Protein AF-A0A2E0VZ56-F1 (afdb_monomer_lite)

Structure (mmCIF, N/CA/C/O backbone):
data_AF-A0A2E0VZ56-F1
#
_entry.id   AF-A0A2E0VZ56-F1
#
loop_
_atom_site.group_PDB
_atom_site.id
_atom_site.type_symbol
_atom_site.label_atom_id
_atom_site.label_alt_id
_atom_site.label_comp_id
_atom_site.label_asym_id
_atom_site.label_entity_id
_atom_site.label_seq_id
_atom_site.pdbx_PDB_ins_code
_atom_site.Cartn_x
_atom_site.Cartn_y
_atom_site.Cartn_z
_atom_site.occupancy
_atom_site.B_iso_or_equiv
_atom_site.auth_seq_id
_atom_site.auth_comp_id
_atom_site.auth_asym_id
_atom_site.auth_atom_id
_atom_site.pdbx_PDB_model_num
ATOM 1 N N . MET A 1 1 ? 1.949 -13.085 37.405 1.00 37.97 1 MET A N 1
ATOM 2 C CA . MET A 1 1 ? 1.137 -12.560 36.280 1.00 37.97 1 MET A CA 1
ATOM 3 C C . MET A 1 1 ? 1.880 -12.817 34.975 1.00 37.97 1 MET A C 1
ATOM 5 O O . MET A 1 1 ? 2.959 -12.271 34.798 1.00 37.97 1 MET A O 1
ATOM 9 N N . LYS A 1 2 ? 1.340 -13.682 34.106 1.00 39.38 2 LYS A N 1
ATOM 10 C CA . LYS A 1 2 ? 1.884 -13.996 32.775 1.00 39.38 2 LYS A CA 1
ATOM 11 C C . LYS A 1 2 ? 1.627 -12.800 31.846 1.00 39.38 2 LYS A C 1
ATOM 13 O O . LYS A 1 2 ? 0.487 -12.577 31.458 1.00 39.38 2 LYS A O 1
ATOM 18 N N . LYS A 1 3 ? 2.654 -12.000 31.555 1.00 45.38 3 LYS A N 1
ATOM 19 C CA . LYS A 1 3 ? 2.606 -10.907 30.571 1.00 45.38 3 LYS A CA 1
ATOM 20 C C . LYS A 1 3 ? 3.360 -11.340 29.309 1.00 45.38 3 LYS A C 1
ATOM 22 O O . LYS A 1 3 ? 4.361 -12.035 29.418 1.00 45.38 3 LYS A O 1
ATOM 27 N N . SER A 1 4 ? 2.898 -10.855 28.154 1.00 47.69 4 SER A N 1
ATOM 28 C CA . SER A 1 4 ? 3.617 -10.833 26.868 1.00 47.69 4 SER A CA 1
ATOM 29 C C . SER A 1 4 ? 3.575 -12.089 25.975 1.00 47.69 4 SER A C 1
ATOM 31 O O . SER A 1 4 ? 4.611 -12.550 25.510 1.00 47.69 4 SER A O 1
ATOM 33 N N . PHE A 1 5 ? 2.383 -12.596 25.635 1.00 46.09 5 PHE A N 1
ATOM 34 C CA . PHE A 1 5 ? 2.233 -13.487 24.462 1.00 46.09 5 PHE A CA 1
ATOM 35 C C . PHE A 1 5 ? 1.880 -12.726 23.168 1.00 46.09 5 PHE A C 1
ATOM 37 O O . PHE A 1 5 ? 2.145 -13.194 22.067 1.00 46.09 5 PHE A O 1
ATOM 44 N N . PHE A 1 6 ? 1.322 -11.519 23.292 1.00 46.56 6 PHE A N 1
ATOM 45 C CA . PHE A 1 6 ? 0.802 -10.746 22.163 1.00 46.56 6 PHE A CA 1
ATOM 46 C C . PHE A 1 6 ? 1.870 -10.169 21.206 1.00 46.56 6 PHE A C 1
ATOM 48 O O . PHE A 1 6 ? 1.703 -10.327 19.999 1.00 46.56 6 PHE A O 1
ATOM 55 N N . PRO A 1 7 ? 2.994 -9.574 21.669 1.00 52.34 7 PRO A N 1
ATOM 56 C CA . PRO A 1 7 ? 4.024 -9.097 20.739 1.00 52.34 7 PRO A CA 1
ATOM 57 C C . PRO A 1 7 ? 4.736 -10.251 20.020 1.00 52.34 7 PRO A C 1
ATOM 59 O O . PRO A 1 7 ? 5.180 -10.079 18.890 1.00 52.34 7 PRO A O 1
ATOM 62 N N . LEU A 1 8 ? 4.776 -11.445 20.626 1.00 53.16 8 LEU A N 1
ATOM 63 C CA . LEU A 1 8 ? 5.342 -12.641 20.001 1.00 53.16 8 LEU A CA 1
ATOM 64 C C . LEU A 1 8 ? 4.478 -13.132 18.830 1.00 53.16 8 LEU A C 1
ATOM 66 O O . LEU A 1 8 ? 5.022 -13.584 17.833 1.00 53.16 8 LEU A O 1
ATOM 70 N N . LEU A 1 9 ? 3.149 -12.999 18.927 1.00 52.38 9 LEU A N 1
ATOM 71 C CA . LEU A 1 9 ? 2.211 -13.360 17.859 1.00 52.38 9 LEU A CA 1
ATOM 72 C C . LEU A 1 9 ? 2.321 -12.408 16.658 1.00 52.38 9 LEU A C 1
ATOM 74 O O . LEU A 1 9 ? 2.326 -12.866 15.520 1.00 52.38 9 LEU A O 1
ATOM 78 N N . ILE A 1 10 ? 2.464 -11.101 16.908 1.00 57.16 10 ILE A N 1
ATOM 79 C CA . ILE A 1 10 ? 2.692 -10.100 15.852 1.00 57.16 10 ILE A CA 1
ATOM 80 C C . ILE A 1 10 ? 4.050 -10.342 15.182 1.00 57.16 10 ILE A C 1
ATOM 82 O O . ILE A 1 10 ? 4.136 -10.324 13.958 1.00 57.16 10 ILE A O 1
ATOM 86 N N . LEU A 1 11 ? 5.092 -10.649 15.962 1.00 49.16 11 LEU A N 1
ATOM 87 C CA . LEU A 1 11 ? 6.407 -11.003 15.427 1.00 49.16 11 LEU A CA 1
ATOM 88 C C . LEU A 1 11 ? 6.360 -12.305 14.608 1.00 49.16 11 LEU A C 1
ATOM 90 O O . LEU A 1 11 ? 6.955 -12.363 13.542 1.00 49.16 11 LEU A O 1
ATOM 94 N N . LEU A 1 12 ? 5.618 -13.327 15.051 1.00 52.66 12 LEU A N 1
ATOM 95 C CA . LEU A 1 12 ? 5.426 -14.579 14.304 1.00 52.66 12 LEU A CA 1
ATOM 96 C C . LEU A 1 12 ? 4.643 -14.379 13.000 1.00 52.66 12 LEU A C 1
ATOM 98 O O . LEU A 1 12 ? 4.973 -15.001 11.994 1.00 52.66 12 LEU A O 1
ATOM 102 N N . LEU A 1 13 ? 3.634 -13.502 12.997 1.00 51.59 13 LEU A N 1
ATOM 103 C CA . LEU A 1 13 ? 2.888 -13.133 11.790 1.00 51.59 13 LEU A CA 1
ATOM 104 C C . LEU A 1 13 ? 3.763 -12.352 10.799 1.00 51.59 13 LEU A C 1
ATOM 106 O O . LEU A 1 13 ? 3.698 -12.610 9.600 1.00 51.59 13 LEU A O 1
ATOM 110 N N . LEU A 1 14 ? 4.625 -11.459 11.296 1.00 49.25 14 LEU A N 1
ATOM 111 C CA . LEU A 1 14 ? 5.607 -10.748 10.474 1.00 49.25 14 LEU A CA 1
ATOM 112 C C . LEU A 1 14 ? 6.691 -11.695 9.935 1.00 49.25 14 LEU A C 1
ATOM 114 O O . LEU A 1 14 ? 7.038 -11.608 8.762 1.00 49.25 14 LEU A O 1
ATOM 118 N N . LEU A 1 15 ? 7.176 -12.648 10.734 1.00 47.16 15 LEU A N 1
ATOM 119 C CA . LEU A 1 15 ? 8.197 -13.615 10.308 1.00 47.16 15 LEU A CA 1
ATOM 120 C C . LEU A 1 15 ? 7.667 -14.634 9.286 1.00 47.16 15 LEU A C 1
ATOM 122 O O . LEU A 1 15 ? 8.393 -14.990 8.362 1.00 47.16 15 LEU A O 1
ATOM 126 N N . ASN A 1 16 ? 6.397 -15.046 9.375 1.00 49.09 16 ASN A N 1
ATOM 127 C CA . ASN A 1 16 ? 5.771 -15.899 8.352 1.00 49.09 16 ASN A CA 1
ATOM 128 C C . ASN A 1 16 ? 5.540 -15.181 7.010 1.00 49.09 16 ASN A C 1
ATOM 130 O O . ASN A 1 16 ? 5.284 -15.838 6.002 1.00 49.09 16 ASN A O 1
ATOM 134 N N . SER A 1 17 ? 5.640 -13.848 6.965 1.00 49.94 17 SER A N 1
ATOM 135 C CA . SER A 1 17 ? 5.510 -13.095 5.712 1.00 49.94 17 SER A CA 1
ATOM 136 C C . SER A 1 17 ? 6.747 -13.182 4.802 1.00 49.94 17 SER A C 1
ATOM 138 O O . SER A 1 17 ? 6.633 -12.833 3.625 1.00 49.94 17 SER A O 1
ATOM 140 N N . CYS A 1 18 ? 7.866 -13.722 5.313 1.00 45.28 18 CYS A N 1
ATOM 141 C CA . CYS A 1 18 ? 9.115 -13.994 4.586 1.00 45.28 18 CYS A CA 1
ATOM 142 C C . CYS A 1 18 ? 9.152 -15.359 3.870 1.00 45.28 18 CYS A C 1
ATOM 144 O O . CYS A 1 18 ? 10.229 -15.821 3.508 1.00 45.28 18 CYS A O 1
ATOM 146 N N . ALA A 1 19 ? 8.017 -16.038 3.679 1.00 51.72 19 ALA A N 1
ATOM 147 C CA . ALA A 1 19 ? 7.989 -17.216 2.816 1.00 51.72 19 ALA A CA 1
ATOM 148 C C . ALA A 1 19 ? 8.362 -16.816 1.377 1.00 51.72 19 ALA A C 1
ATOM 150 O O . ALA A 1 19 ? 7.813 -15.838 0.864 1.00 51.72 19 ALA A O 1
ATOM 151 N N . ASP A 1 20 ? 9.272 -17.565 0.744 1.00 48.62 20 ASP A N 1
ATOM 152 C CA . ASP A 1 20 ? 9.701 -17.355 -0.643 1.00 48.62 20 ASP A CA 1
ATOM 153 C C . ASP A 1 20 ? 8.479 -17.250 -1.561 1.00 48.62 20 ASP A C 1
ATOM 155 O O . ASP A 1 20 ? 7.749 -18.221 -1.793 1.00 48.62 20 ASP A O 1
ATOM 159 N N . ARG A 1 21 ? 8.212 -16.037 -2.051 1.00 56.00 21 ARG A N 1
ATOM 160 C CA . ARG A 1 21 ? 7.110 -15.792 -2.978 1.00 56.00 21 ARG A CA 1
ATOM 161 C C . ARG A 1 21 ? 7.648 -15.924 -4.387 1.00 56.00 21 ARG A C 1
ATOM 163 O O . ARG A 1 21 ? 8.623 -15.277 -4.752 1.00 56.00 21 ARG A O 1
ATOM 170 N N . TYR A 1 22 ? 6.965 -16.732 -5.183 1.00 58.25 22 TYR A N 1
ATOM 171 C CA . TYR A 1 22 ? 7.182 -16.802 -6.619 1.00 58.25 22 TYR A CA 1
ATOM 172 C C . TYR A 1 22 ? 6.011 -16.120 -7.307 1.00 58.25 22 TYR A C 1
ATOM 174 O O . TYR A 1 22 ? 4.857 -16.483 -7.067 1.00 58.25 22 TYR A O 1
ATOM 182 N N . VAL A 1 23 ? 6.301 -15.152 -8.169 1.00 62.34 23 VAL A N 1
ATOM 183 C CA . VAL A 1 23 ? 5.304 -14.587 -9.080 1.00 62.34 23 VAL A CA 1
ATOM 184 C C . VAL A 1 23 ? 5.554 -15.181 -10.458 1.00 62.34 23 VAL A C 1
ATOM 186 O O . VAL A 1 23 ? 6.694 -15.375 -10.882 1.00 62.34 23 VAL A O 1
ATOM 189 N N . SER A 1 24 ? 4.470 -15.548 -11.139 1.00 67.12 24 SER A N 1
ATOM 190 C CA . SER A 1 24 ? 4.546 -15.969 -12.531 1.00 67.12 24 SER A CA 1
ATOM 191 C C . SER A 1 24 ? 4.569 -14.716 -13.395 1.00 67.12 24 SER A C 1
ATOM 193 O O . SER A 1 24 ? 3.556 -14.027 -13.513 1.00 67.12 24 SER A O 1
ATOM 195 N N . GLN A 1 25 ? 5.732 -14.403 -13.955 1.00 72.19 25 GLN A N 1
ATOM 196 C CA . GLN A 1 25 ? 5.901 -13.273 -14.856 1.00 72.19 25 GLN A CA 1
ATOM 197 C C . GLN A 1 25 ? 5.836 -13.772 -16.295 1.00 72.19 25 GLN A C 1
ATOM 199 O O . GLN A 1 25 ? 6.417 -14.800 -16.649 1.00 72.19 25 GLN A O 1
ATOM 204 N N . LYS A 1 26 ? 5.085 -13.048 -17.123 1.00 79.75 26 LYS A N 1
ATOM 205 C CA . LYS A 1 26 ? 5.023 -13.301 -18.556 1.00 79.75 26 LYS A CA 1
ATOM 206 C C . LYS A 1 26 ? 6.253 -12.672 -19.199 1.00 79.75 26 LYS A C 1
ATOM 208 O O . LYS A 1 26 ? 6.333 -11.451 -19.298 1.00 79.75 26 LYS A O 1
ATOM 213 N N . GLU A 1 27 ? 7.193 -13.497 -19.631 1.00 84.25 27 GLU A N 1
ATOM 214 C CA . GLU A 1 27 ? 8.365 -13.044 -20.370 1.00 84.25 27 GLU A CA 1
ATOM 215 C C . GLU A 1 27 ? 8.191 -13.345 -21.861 1.00 84.25 27 GLU A C 1
ATOM 217 O O . GLU A 1 27 ? 7.713 -14.414 -22.251 1.00 84.25 27 GLU A O 1
ATOM 222 N N . THR A 1 28 ? 8.589 -12.393 -22.706 1.00 86.44 28 THR A N 1
ATOM 223 C CA . THR A 1 28 ? 8.679 -12.612 -24.154 1.00 86.44 28 THR A CA 1
ATOM 224 C C . THR A 1 28 ? 10.121 -12.941 -24.504 1.00 86.44 28 THR A C 1
ATOM 226 O O . THR A 1 28 ? 11.035 -12.195 -24.156 1.00 86.44 28 THR A O 1
ATOM 229 N N . TYR A 1 29 ? 10.325 -14.052 -25.199 1.00 91.31 29 TYR A N 1
ATOM 230 C CA . TYR A 1 29 ? 11.608 -14.429 -25.779 1.00 91.31 29 TYR A CA 1
ATOM 231 C C . TYR A 1 29 ? 11.433 -14.684 -27.274 1.00 91.31 29 TYR A C 1
ATOM 233 O O . TYR A 1 29 ? 10.331 -14.933 -27.766 1.00 91.31 29 TYR A O 1
ATOM 241 N N . TYR A 1 30 ? 12.534 -14.628 -28.008 1.00 93.44 30 TYR A N 1
ATOM 242 C CA . TYR A 1 30 ? 12.553 -14.812 -29.451 1.00 93.44 30 TYR A CA 1
ATOM 243 C C . TYR A 1 30 ? 13.310 -16.086 -29.787 1.00 93.44 30 TYR A C 1
ATOM 245 O O . TYR A 1 30 ? 14.420 -16.297 -29.305 1.00 93.44 30 TYR A O 1
ATOM 253 N N . LEU A 1 31 ? 12.706 -16.946 -30.603 1.00 94.88 31 LEU A N 1
ATOM 254 C CA . LEU A 1 31 ? 13.369 -18.128 -31.143 1.00 94.88 31 LEU A CA 1
ATOM 255 C C . LEU A 1 31 ? 13.910 -17.840 -32.532 1.00 94.88 31 LEU A C 1
ATOM 257 O O . LEU A 1 31 ? 13.186 -17.311 -33.375 1.00 94.88 31 LEU A O 1
ATOM 261 N N . VAL A 1 32 ? 15.147 -18.255 -32.778 1.00 95.38 32 VAL A N 1
ATOM 262 C CA . VAL A 1 32 ? 15.759 -18.205 -34.107 1.00 95.38 32 VAL A CA 1
ATOM 263 C C . VAL A 1 32 ? 15.103 -19.233 -35.027 1.00 95.38 32 VAL A C 1
ATOM 265 O O . VAL A 1 32 ? 15.110 -20.428 -34.736 1.00 95.38 32 VAL A O 1
ATOM 268 N N . THR A 1 33 ? 14.548 -18.773 -36.147 1.00 95.44 33 THR A N 1
ATOM 269 C CA . THR A 1 33 ? 13.860 -19.616 -37.141 1.00 95.44 33 THR A CA 1
ATOM 270 C C . THR A 1 33 ? 14.649 -19.814 -38.429 1.00 95.44 33 THR A C 1
ATOM 272 O O . THR A 1 33 ? 14.370 -20.753 -39.171 1.00 95.44 33 THR A O 1
ATOM 275 N N . ALA A 1 34 ? 15.635 -18.958 -38.702 1.00 92.06 34 ALA A N 1
ATOM 276 C CA . ALA A 1 34 ? 16.498 -19.077 -39.871 1.00 92.06 34 ALA A CA 1
ATOM 277 C C . ALA A 1 34 ? 17.796 -19.821 -39.526 1.00 92.06 34 ALA A C 1
ATOM 279 O O . ALA A 1 34 ? 18.478 -19.476 -38.559 1.00 92.06 34 ALA A O 1
ATOM 280 N N . GLU A 1 35 ? 18.176 -20.800 -40.349 1.00 88.62 35 GLU A N 1
ATOM 281 C CA . GLU A 1 35 ? 19.488 -21.440 -40.238 1.00 88.62 35 GLU A CA 1
ATOM 282 C C . GLU A 1 35 ? 20.605 -20.412 -40.469 1.00 88.62 35 GLU A C 1
ATOM 284 O O . GLU A 1 35 ? 20.591 -19.666 -41.450 1.00 88.62 35 GLU A O 1
ATOM 289 N N . ASN A 1 36 ? 21.600 -20.394 -39.575 1.00 86.56 36 ASN A N 1
ATOM 290 C CA . ASN A 1 36 ? 22.750 -19.485 -39.622 1.00 86.56 36 ASN A CA 1
ATOM 291 C C . ASN A 1 36 ? 22.386 -17.989 -39.545 1.00 86.56 36 ASN A C 1
ATOM 293 O O . ASN A 1 36 ? 22.998 -17.160 -40.228 1.00 86.56 36 ASN A O 1
ATOM 297 N N . ALA A 1 37 ? 21.412 -17.619 -38.708 1.00 93.50 37 ALA A N 1
ATOM 298 C CA . ALA A 1 37 ? 21.126 -16.213 -38.443 1.00 93.50 37 ALA A CA 1
ATOM 299 C C . ALA A 1 37 ? 22.372 -15.504 -37.878 1.00 93.50 37 ALA A C 1
ATOM 301 O O . ALA A 1 37 ? 23.028 -15.987 -36.957 1.00 93.50 37 ALA A O 1
ATOM 302 N N . ASN A 1 38 ? 22.716 -14.348 -38.445 1.00 96.00 38 ASN A N 1
ATOM 303 C CA . ASN A 1 38 ? 23.872 -13.567 -38.010 1.00 96.00 38 ASN A CA 1
ATOM 304 C C . ASN A 1 38 ? 23.451 -12.514 -36.980 1.00 96.00 38 ASN A C 1
ATOM 306 O O . ASN A 1 38 ? 22.445 -11.824 -37.166 1.00 96.00 38 ASN A O 1
ATOM 310 N N . LEU A 1 39 ? 24.271 -12.362 -35.943 1.00 95.75 39 LEU A N 1
ATOM 311 C CA . LEU A 1 39 ? 24.237 -11.249 -35.005 1.00 95.75 39 LEU A CA 1
ATOM 312 C C . LEU A 1 39 ? 25.222 -10.181 -35.492 1.00 95.75 39 LEU A C 1
ATOM 314 O O . LEU A 1 39 ? 26.402 -10.471 -35.687 1.00 95.75 39 LEU A O 1
ATOM 318 N N . TYR A 1 40 ? 24.743 -8.966 -35.714 1.00 97.00 40 TYR A N 1
ATOM 319 C CA . TYR A 1 40 ? 25.500 -7.854 -36.282 1.00 97.00 40 TYR A CA 1
ATOM 320 C C . TYR A 1 40 ? 25.878 -6.832 -35.209 1.00 97.00 40 TYR A C 1
ATOM 322 O O . TYR A 1 40 ? 25.147 -6.635 -34.248 1.00 97.00 40 TYR A O 1
ATOM 330 N N . GLU A 1 41 ? 26.996 -6.134 -35.379 1.00 95.69 41 GLU A N 1
ATOM 331 C CA . GLU A 1 41 ? 27.444 -5.103 -34.426 1.00 95.69 41 GLU A CA 1
ATOM 332 C C . GLU A 1 41 ? 26.537 -3.855 -34.430 1.00 95.69 41 GLU A C 1
ATOM 334 O O . GLU A 1 41 ? 26.452 -3.127 -33.446 1.00 95.69 41 GLU A O 1
ATOM 339 N N . SER A 1 42 ? 25.807 -3.621 -35.524 1.00 95.94 42 SER A N 1
ATOM 340 C CA . SER A 1 42 ? 24.840 -2.526 -35.673 1.00 95.94 42 SER A CA 1
ATOM 341 C C . SER A 1 42 ? 23.635 -2.965 -36.512 1.00 95.94 42 SER A C 1
ATOM 343 O O . SER A 1 42 ? 23.662 -4.044 -37.106 1.00 95.94 42 SER A O 1
ATOM 345 N N . GLN A 1 43 ? 22.588 -2.133 -36.591 1.00 95.94 43 GLN A N 1
ATOM 346 C CA . GLN A 1 43 ? 21.333 -2.374 -37.330 1.00 95.94 43 GLN A CA 1
ATOM 347 C C . GLN A 1 43 ? 21.500 -2.394 -38.871 1.00 95.94 43 GLN A C 1
ATOM 349 O O . GLN A 1 43 ? 20.813 -1.702 -39.624 1.00 95.94 43 GLN A O 1
ATOM 354 N N . SER A 1 44 ? 22.459 -3.164 -39.383 1.00 95.69 44 SER A N 1
ATOM 355 C CA . SER A 1 44 ? 22.789 -3.254 -40.802 1.00 95.69 44 SER A CA 1
ATOM 356 C C . SER A 1 44 ? 23.406 -4.607 -41.132 1.00 95.69 44 SER A C 1
ATOM 358 O O . SER A 1 44 ? 24.368 -5.032 -40.503 1.00 95.69 44 SER A O 1
ATOM 360 N N . THR A 1 45 ? 22.937 -5.255 -42.203 1.00 93.19 45 THR A N 1
ATOM 361 C CA . THR A 1 45 ? 23.537 -6.514 -42.689 1.00 93.19 45 THR A CA 1
ATOM 362 C C . THR A 1 45 ? 24.919 -6.327 -43.312 1.00 93.19 45 THR A C 1
ATOM 364 O O . THR A 1 45 ? 25.597 -7.310 -43.597 1.00 93.19 45 THR A O 1
ATOM 367 N N . LYS A 1 46 ? 25.330 -5.073 -43.547 1.00 95.38 46 LYS A N 1
ATOM 368 C CA . LYS A 1 46 ? 26.691 -4.714 -43.970 1.00 95.38 46 LYS A CA 1
ATOM 369 C C . LYS A 1 46 ? 27.649 -4.558 -42.785 1.00 95.38 46 LYS A C 1
ATOM 371 O O . LYS A 1 46 ? 28.839 -4.355 -43.002 1.00 95.38 46 LYS A O 1
ATOM 376 N N . SER A 1 47 ? 27.128 -4.590 -41.559 1.00 95.69 47 SER A N 1
ATOM 377 C CA . SER A 1 47 ? 27.925 -4.504 -40.342 1.00 95.69 47 SER A CA 1
ATOM 378 C C . SER A 1 47 ? 28.708 -5.794 -40.101 1.00 95.69 47 SER A C 1
ATOM 380 O O . SER A 1 47 ? 28.425 -6.840 -40.695 1.00 95.69 47 SER A O 1
ATOM 382 N N . ARG A 1 48 ? 29.700 -5.723 -39.215 1.00 95.88 48 ARG A N 1
ATOM 383 C CA . ARG A 1 48 ? 30.486 -6.883 -38.808 1.00 95.88 48 ARG A CA 1
ATOM 384 C C . ARG A 1 48 ? 29.574 -7.908 -38.132 1.00 95.88 48 ARG A C 1
ATOM 386 O O . ARG A 1 48 ? 28.773 -7.564 -37.266 1.00 95.88 48 ARG A O 1
ATOM 393 N N . VAL A 1 49 ? 29.723 -9.175 -38.516 1.00 96.25 49 VAL A N 1
ATOM 394 C CA . VAL A 1 49 ? 29.065 -10.294 -37.832 1.00 96.25 49 VAL A CA 1
ATOM 395 C C . VAL A 1 49 ? 29.824 -10.579 -36.537 1.00 96.25 49 VAL A C 1
ATOM 397 O O . VAL A 1 49 ? 31.005 -10.925 -36.574 1.00 96.25 49 VAL A O 1
ATOM 400 N N . VAL A 1 50 ? 29.145 -10.404 -35.406 1.00 94.12 50 VAL A N 1
ATOM 401 C CA . VAL A 1 50 ? 29.652 -10.644 -34.048 1.00 94.12 50 VAL A CA 1
ATOM 402 C C . VAL A 1 50 ? 29.569 -12.128 -33.705 1.00 94.12 50 VAL A C 1
ATOM 404 O O . VAL A 1 50 ? 30.517 -12.698 -33.172 1.00 94.12 50 VAL A O 1
ATOM 407 N N . ALA A 1 51 ? 28.450 -12.767 -34.048 1.00 94.12 51 ALA A N 1
ATOM 408 C CA . ALA A 1 51 ? 28.208 -14.182 -33.793 1.00 94.12 51 ALA A CA 1
ATOM 409 C C . ALA A 1 51 ? 27.248 -14.776 -34.831 1.00 94.12 51 ALA A C 1
ATOM 411 O O . ALA A 1 51 ? 26.505 -14.056 -35.502 1.00 94.12 51 ALA A O 1
ATOM 412 N N . ARG A 1 52 ? 27.249 -16.105 -34.939 1.00 94.00 52 ARG A N 1
ATOM 413 C CA . ARG A 1 52 ? 26.200 -16.867 -35.624 1.00 94.00 52 ARG A CA 1
ATOM 414 C C . ARG A 1 52 ? 25.318 -17.529 -34.577 1.00 94.00 52 ARG A C 1
ATOM 416 O O . ARG A 1 52 ? 25.829 -17.992 -33.559 1.00 94.00 52 ARG A O 1
ATOM 423 N N . LEU A 1 53 ? 24.020 -17.519 -34.830 1.00 93.94 53 LEU A N 1
ATOM 424 C CA . LEU A 1 53 ? 22.997 -18.050 -33.945 1.00 93.94 53 LEU A CA 1
ATOM 425 C C . LEU A 1 53 ? 22.495 -19.388 -34.485 1.00 93.94 53 LEU A C 1
ATOM 427 O O . LEU A 1 53 ? 22.375 -19.574 -35.702 1.00 93.94 53 LEU A O 1
ATOM 431 N N . GLU A 1 54 ? 22.219 -20.310 -33.574 1.00 94.19 54 GLU A N 1
ATOM 432 C CA . GLU A 1 54 ? 21.733 -21.647 -33.904 1.00 94.19 54 GLU A CA 1
ATOM 433 C C . GLU A 1 54 ? 20.209 -21.662 -34.073 1.00 94.19 54 GLU A C 1
ATOM 435 O O . GLU A 1 54 ? 19.485 -20.832 -33.521 1.00 94.19 54 GLU A O 1
ATOM 440 N N . LEU A 1 55 ? 19.698 -22.623 -34.848 1.00 95.00 55 LEU A N 1
ATOM 441 C CA . LEU A 1 55 ? 18.257 -22.802 -35.014 1.00 95.00 55 LEU A CA 1
ATOM 442 C C . LEU A 1 55 ? 17.614 -23.145 -33.659 1.00 95.00 55 LEU A C 1
ATOM 444 O O . LEU A 1 55 ? 18.090 -24.028 -32.950 1.00 95.00 55 LEU A O 1
ATOM 448 N N . ASN A 1 56 ? 16.500 -22.489 -33.327 1.00 93.31 56 ASN A N 1
ATOM 449 C CA . ASN A 1 56 ? 15.810 -22.564 -32.033 1.00 93.31 56 ASN A CA 1
ATOM 450 C C . ASN A 1 56 ? 16.592 -22.011 -30.828 1.00 93.31 56 ASN A C 1
ATOM 452 O O . ASN A 1 56 ? 16.170 -22.229 -29.689 1.00 93.31 56 ASN A O 1
ATOM 456 N N . GLU A 1 57 ? 17.684 -21.271 -31.038 1.00 92.88 57 GLU A N 1
ATOM 457 C CA . GLU A 1 57 ? 18.333 -20.538 -29.950 1.00 92.88 57 GLU A CA 1
ATOM 458 C C . GLU A 1 57 ? 17.349 -19.511 -29.353 1.00 92.88 57 GLU A C 1
ATOM 460 O O . GLU A 1 57 ? 16.660 -18.793 -30.087 1.00 92.88 57 GLU A O 1
ATOM 465 N N . LYS A 1 58 ? 17.240 -19.481 -28.016 1.00 92.75 58 LYS A N 1
ATOM 466 C CA . LYS A 1 58 ? 16.388 -18.535 -27.278 1.00 92.75 58 LYS A CA 1
ATOM 467 C C . LYS A 1 58 ? 17.146 -17.229 -27.063 1.00 92.75 58 LYS A C 1
ATOM 469 O O . LYS A 1 58 ? 18.218 -17.235 -26.469 1.00 92.75 58 LYS A O 1
ATOM 474 N N . LEU A 1 59 ? 16.549 -16.117 -27.475 1.00 92.06 59 LEU A N 1
ATOM 475 C CA . LEU A 1 59 ? 17.097 -14.775 -27.312 1.00 92.06 59 LEU A CA 1
ATOM 476 C C . LEU A 1 59 ? 16.153 -13.907 -26.480 1.00 92.06 59 LEU A C 1
ATOM 478 O O . LEU A 1 59 ? 14.931 -13.967 -26.637 1.00 92.06 59 LEU A O 1
ATOM 482 N N . LYS A 1 60 ? 16.732 -13.055 -25.636 1.00 91.75 60 LYS A N 1
ATOM 483 C CA . LYS A 1 60 ? 16.047 -11.948 -24.960 1.00 91.75 60 LYS A CA 1
ATOM 484 C C . LYS A 1 60 ? 16.701 -10.639 -25.395 1.00 91.75 60 LYS A C 1
ATOM 486 O O . LYS A 1 60 ? 17.910 -10.603 -25.620 1.00 91.75 60 LYS A O 1
ATOM 491 N N . GLY A 1 61 ? 15.904 -9.588 -25.546 1.00 90.69 61 GLY A N 1
ATOM 492 C CA . GLY A 1 61 ? 16.402 -8.321 -26.060 1.00 90.69 61 GLY A CA 1
ATOM 493 C C . GLY A 1 61 ? 15.320 -7.271 -26.261 1.00 90.69 61 GLY A C 1
ATOM 494 O O . GLY A 1 61 ? 14.129 -7.550 -26.101 1.00 90.69 61 GLY A O 1
ATOM 495 N N . GLU A 1 62 ? 15.754 -6.077 -26.642 1.00 91.88 62 GLU A N 1
ATOM 496 C CA . GLU A 1 62 ? 14.888 -4.938 -26.943 1.00 91.88 62 GLU A CA 1
ATOM 497 C C . GLU A 1 62 ? 14.622 -4.858 -28.450 1.00 91.88 62 GLU A C 1
ATOM 499 O O . GLU A 1 62 ? 15.529 -5.049 -29.263 1.00 91.88 62 GLU A O 1
ATOM 504 N N . ILE A 1 63 ? 13.368 -4.616 -28.845 1.00 93.12 63 ILE A N 1
ATOM 505 C CA . ILE A 1 63 ? 13.026 -4.416 -30.258 1.00 93.12 63 ILE A CA 1
ATOM 506 C C . ILE A 1 63 ? 13.316 -2.966 -30.638 1.00 93.12 63 ILE A C 1
ATOM 508 O O . ILE A 1 63 ? 12.737 -2.039 -30.076 1.00 93.12 63 ILE A O 1
ATOM 512 N N . GLU A 1 64 ? 14.119 -2.789 -31.680 1.00 92.69 64 GLU A N 1
ATOM 513 C CA . GLU A 1 64 ? 14.413 -1.502 -32.295 1.00 92.69 64 GLU A CA 1
ATOM 514 C C . GLU A 1 64 ? 14.089 -1.560 -33.796 1.00 92.69 64 GLU A C 1
ATOM 516 O O . GLU A 1 64 ? 14.898 -1.960 -34.638 1.00 92.69 64 GLU A O 1
ATOM 521 N N . GLY A 1 65 ? 12.854 -1.185 -34.141 1.00 93.94 65 GLY A N 1
ATOM 522 C CA . GLY A 1 65 ? 12.348 -1.298 -35.510 1.00 93.94 65 GLY A CA 1
ATOM 523 C C . GLY A 1 65 ? 12.289 -2.759 -35.969 1.00 93.94 65 GLY A C 1
ATOM 524 O O . GLY A 1 65 ? 11.615 -3.576 -35.349 1.00 93.94 65 GLY A O 1
ATOM 525 N N . ASP A 1 66 ? 13.012 -3.088 -37.041 1.00 95.69 66 ASP A N 1
ATOM 526 C CA . ASP A 1 66 ? 13.069 -4.446 -37.613 1.00 95.69 66 ASP A CA 1
ATOM 527 C C . ASP A 1 66 ? 14.190 -5.319 -37.014 1.00 95.69 66 ASP A C 1
ATOM 529 O O . ASP A 1 66 ? 14.520 -6.390 -37.546 1.00 95.69 66 ASP A O 1
ATOM 533 N N . TRP A 1 67 ? 14.807 -4.863 -35.923 1.00 97.00 67 TRP A N 1
ATOM 534 C CA . TRP A 1 67 ? 15.933 -5.520 -35.270 1.00 97.00 67 TRP A CA 1
ATOM 535 C C . TRP A 1 67 ? 15.624 -5.824 -33.806 1.00 97.00 67 TRP A C 1
ATOM 537 O O . TRP A 1 67 ? 14.940 -5.062 -33.132 1.00 97.00 67 TRP A O 1
ATOM 547 N N . LEU A 1 68 ? 16.166 -6.933 -33.315 1.00 95.44 68 LEU A N 1
ATOM 548 C CA . LEU A 1 68 ? 16.252 -7.244 -31.895 1.00 95.44 68 LEU A CA 1
ATOM 549 C C . LEU A 1 68 ? 17.684 -6.972 -31.437 1.00 95.44 68 LEU A C 1
ATOM 551 O O . LEU A 1 68 ? 18.621 -7.578 -31.968 1.00 95.44 68 LEU A O 1
ATOM 555 N N . PHE A 1 69 ? 17.847 -6.088 -30.459 1.00 95.75 69 PHE A N 1
ATOM 556 C CA . PHE A 1 69 ? 19.104 -5.887 -29.757 1.00 95.75 69 PHE A CA 1
ATOM 557 C C . PHE A 1 69 ? 19.227 -6.905 -28.623 1.00 95.75 69 PHE A C 1
ATOM 559 O O . PHE A 1 69 ? 18.485 -6.862 -27.644 1.00 95.75 69 PHE A O 1
ATOM 566 N N . VAL A 1 70 ? 20.156 -7.843 -28.770 1.00 93.62 70 VAL A N 1
ATOM 567 C CA . VAL A 1 70 ? 20.477 -8.860 -27.768 1.00 93.62 70 VAL A CA 1
ATOM 568 C C . VAL A 1 70 ? 21.581 -8.307 -26.876 1.00 93.62 70 VAL A C 1
ATOM 570 O O . VAL A 1 70 ? 22.624 -7.885 -27.375 1.00 93.62 70 VAL A O 1
ATOM 573 N N . SER A 1 71 ? 21.352 -8.315 -25.565 1.00 86.38 71 SER A N 1
ATOM 574 C CA . SER A 1 71 ? 22.276 -7.791 -24.551 1.00 86.38 71 SER A CA 1
ATOM 575 C C . SER A 1 71 ? 22.619 -8.840 -23.490 1.00 86.38 71 SER A C 1
ATOM 577 O O . SER A 1 71 ? 22.739 -8.516 -22.308 1.00 86.38 71 SER A O 1
ATOM 579 N N . ASP A 1 72 ? 22.723 -10.109 -23.887 1.00 80.38 72 ASP A N 1
ATOM 580 C CA . ASP A 1 72 ? 23.163 -11.155 -22.968 1.00 80.38 72 ASP A CA 1
ATOM 581 C C . ASP A 1 72 ? 24.683 -11.053 -22.762 1.00 80.38 72 ASP A C 1
ATOM 583 O O . ASP A 1 72 ? 25.439 -10.729 -23.679 1.00 80.38 72 ASP A O 1
ATOM 587 N N . SER A 1 73 ? 25.132 -11.359 -21.549 1.00 65.56 73 SER A N 1
ATOM 588 C CA . SER A 1 73 ? 26.523 -11.331 -21.084 1.00 65.56 73 SER A CA 1
ATOM 589 C C . SER A 1 73 ? 27.531 -12.003 -22.030 1.00 65.56 73 SER A C 1
ATOM 591 O O . SER A 1 73 ? 28.697 -11.613 -22.061 1.00 65.56 73 SER A O 1
ATOM 593 N N . ALA A 1 74 ? 27.092 -12.986 -22.822 1.00 76.31 74 ALA A N 1
ATOM 594 C CA . ALA A 1 74 ? 27.928 -13.705 -23.780 1.00 76.31 74 ALA A CA 1
ATOM 595 C C . ALA A 1 74 ? 27.871 -13.161 -25.221 1.00 76.31 74 ALA A C 1
ATOM 597 O O . ALA A 1 74 ? 28.776 -13.441 -26.010 1.00 76.31 74 ALA A O 1
ATOM 598 N N . LYS A 1 75 ? 26.810 -12.437 -25.606 1.00 81.56 75 LYS A N 1
ATOM 599 C CA . LYS A 1 75 ? 26.553 -12.023 -26.995 1.00 81.56 75 LYS A CA 1
ATOM 600 C C . LYS A 1 75 ? 25.808 -10.687 -27.016 1.00 81.56 75 LYS A C 1
ATOM 602 O O . LYS A 1 75 ? 24.642 -10.623 -26.639 1.00 81.56 75 LYS A O 1
ATOM 607 N N . GLN A 1 76 ? 26.464 -9.649 -27.534 1.00 92.81 76 GLN A N 1
ATOM 608 C CA . GLN A 1 76 ? 25.862 -8.331 -27.724 1.00 92.81 76 GLN A CA 1
ATOM 609 C C . GLN A 1 76 ? 25.779 -7.980 -29.213 1.00 92.81 76 GLN A C 1
ATOM 611 O O . GLN A 1 76 ? 26.780 -8.065 -29.925 1.00 92.81 76 GLN A O 1
ATOM 616 N N . GLY A 1 77 ? 24.598 -7.589 -29.693 1.00 94.81 77 GLY A N 1
ATOM 617 C CA . GLY A 1 77 ? 24.421 -7.141 -31.075 1.00 94.81 77 GLY A CA 1
ATOM 618 C C . GLY A 1 77 ? 22.978 -7.193 -31.566 1.00 94.81 77 GLY A C 1
ATOM 619 O O . GLY A 1 77 ? 22.048 -7.410 -30.800 1.00 94.81 77 GLY A O 1
ATOM 620 N N . TYR A 1 78 ? 22.799 -7.007 -32.868 1.00 96.75 78 TYR A N 1
ATOM 621 C CA . TYR A 1 78 ? 21.509 -6.867 -33.531 1.00 96.75 78 TYR A CA 1
ATOM 622 C C . TYR A 1 78 ? 21.225 -8.056 -34.442 1.00 96.75 78 TYR A C 1
ATOM 624 O O . TYR A 1 78 ? 22.038 -8.412 -35.295 1.00 96.75 78 TYR A O 1
ATOM 632 N N . VAL A 1 79 ? 20.042 -8.647 -34.320 1.00 96.50 79 VAL A N 1
ATOM 633 C CA . VAL A 1 79 ? 19.547 -9.691 -35.229 1.00 96.50 79 VAL A CA 1
ATOM 634 C C . VAL A 1 79 ? 18.247 -9.227 -35.878 1.00 96.50 79 VAL A C 1
ATOM 636 O O . VAL A 1 79 ? 17.451 -8.524 -35.262 1.00 96.50 79 VAL A O 1
ATOM 639 N N . ARG A 1 80 ? 18.023 -9.576 -37.147 1.00 96.69 80 ARG A N 1
ATOM 640 C CA . ARG A 1 80 ? 16.788 -9.185 -37.840 1.00 96.69 80 ARG A CA 1
ATOM 641 C C . ARG A 1 80 ? 15.585 -9.948 -37.305 1.00 96.69 80 ARG A C 1
ATOM 643 O O . ARG A 1 80 ? 15.619 -11.175 -37.250 1.00 96.69 80 ARG A O 1
ATOM 650 N N . MET A 1 81 ? 14.489 -9.233 -37.071 1.00 95.25 81 MET A N 1
ATOM 651 C CA . MET A 1 81 ? 13.220 -9.802 -36.609 1.00 95.25 81 MET A CA 1
ATOM 652 C C . MET A 1 81 ? 12.625 -10.833 -37.577 1.00 95.25 81 MET A C 1
ATOM 654 O O . MET A 1 81 ? 11.993 -11.782 -37.132 1.00 95.25 81 MET A O 1
ATOM 658 N N . ILE A 1 82 ? 12.882 -10.721 -38.888 1.00 95.50 82 ILE A N 1
ATOM 659 C CA . ILE A 1 82 ? 12.431 -11.714 -39.888 1.00 95.50 82 ILE A CA 1
ATOM 660 C C . ILE A 1 82 ? 13.012 -13.120 -39.657 1.00 95.50 82 ILE A C 1
ATOM 662 O O . ILE A 1 82 ? 12.431 -14.107 -40.097 1.00 95.50 82 ILE A O 1
ATOM 666 N N . ASN A 1 83 ? 14.145 -13.214 -38.955 1.00 95.69 83 ASN A N 1
ATOM 667 C CA . ASN A 1 83 ? 14.793 -14.482 -38.618 1.00 95.69 83 ASN A CA 1
ATOM 668 C C . ASN A 1 83 ? 14.334 -15.029 -37.259 1.00 95.69 83 ASN A C 1
ATOM 670 O O . ASN A 1 83 ? 14.935 -15.982 -36.758 1.00 95.69 83 ASN A O 1
ATOM 674 N N . LEU A 1 84 ? 13.337 -14.394 -36.639 1.00 95.38 84 LEU A N 1
ATOM 675 C CA . LEU A 1 84 ? 12.891 -14.674 -35.285 1.00 95.38 84 LEU A CA 1
ATOM 676 C C . LEU A 1 84 ? 11.387 -14.954 -35.236 1.00 95.38 84 LEU A C 1
ATOM 678 O O . LEU A 1 84 ? 10.606 -14.531 -36.085 1.00 95.38 84 LEU A O 1
ATOM 682 N N . THR A 1 85 ? 10.955 -15.653 -34.194 1.00 95.50 85 THR A N 1
ATOM 683 C CA . THR A 1 85 ? 9.541 -15.775 -33.825 1.00 95.50 85 THR A CA 1
ATOM 684 C C . THR A 1 85 ? 9.388 -15.526 -32.336 1.00 95.50 85 THR A C 1
ATOM 686 O O . THR A 1 85 ? 10.067 -16.159 -31.526 1.00 95.50 85 THR A O 1
ATOM 689 N N . ALA A 1 86 ? 8.498 -14.601 -31.979 1.00 92.50 86 ALA A N 1
ATOM 690 C CA . ALA A 1 86 ? 8.186 -14.296 -30.591 1.00 92.50 86 ALA A CA 1
ATOM 691 C C . ALA A 1 86 ? 7.432 -15.465 -29.946 1.00 92.50 86 ALA A C 1
ATOM 693 O O . ALA A 1 86 ? 6.483 -16.005 -30.521 1.00 92.50 86 ALA A O 1
ATOM 694 N N . LYS A 1 87 ? 7.845 -15.838 -28.739 1.00 91.19 87 LYS A N 1
ATOM 695 C CA . LYS A 1 87 ? 7.122 -16.755 -27.866 1.00 91.19 87 LYS A CA 1
ATOM 696 C C . LYS A 1 87 ? 7.013 -16.160 -26.476 1.00 91.19 87 LYS A C 1
ATOM 698 O O . LYS A 1 87 ? 7.909 -15.477 -25.989 1.00 91.19 87 LYS A O 1
ATOM 703 N N . GLU A 1 88 ? 5.896 -16.459 -25.841 1.00 88.12 88 GLU A N 1
ATOM 704 C CA . GLU A 1 88 ? 5.597 -16.028 -24.487 1.00 88.12 88 GLU A CA 1
ATOM 705 C C . GLU A 1 88 ? 5.741 -17.243 -23.568 1.00 88.12 88 GLU A C 1
ATOM 707 O O . GLU A 1 88 ? 5.205 -18.315 -23.857 1.00 88.12 88 GLU A O 1
ATOM 712 N N . GLU A 1 89 ? 6.499 -17.103 -22.484 1.00 85.25 89 GLU A N 1
ATOM 713 C CA . GLU A 1 89 ? 6.661 -18.140 -21.463 1.00 85.25 89 GLU A CA 1
ATOM 714 C C . GLU A 1 89 ? 6.426 -17.530 -20.085 1.00 85.25 89 GLU A C 1
ATOM 716 O O . GLU A 1 89 ? 6.804 -16.395 -19.794 1.00 85.25 89 GLU A O 1
ATOM 721 N N . TYR A 1 90 ? 5.734 -18.293 -19.247 1.00 78.31 90 TYR A N 1
ATOM 722 C CA . TYR A 1 90 ? 5.462 -17.924 -17.870 1.00 78.31 90 TYR A CA 1
ATOM 723 C C . TYR A 1 90 ? 6.596 -18.457 -17.004 1.00 78.31 90 TYR A C 1
ATOM 725 O O . TYR A 1 90 ? 6.646 -19.651 -16.703 1.00 78.31 90 TYR A O 1
ATOM 733 N N . VAL A 1 91 ? 7.508 -17.575 -16.606 1.00 78.31 91 VAL A N 1
ATOM 734 C CA . VAL A 1 91 ? 8.647 -17.940 -15.762 1.00 78.31 91 VAL A CA 1
ATOM 735 C C . VAL A 1 91 ? 8.285 -17.678 -14.304 1.00 78.31 91 VAL A C 1
ATOM 737 O O . VAL A 1 91 ? 7.677 -16.662 -13.962 1.00 78.31 91 VAL A O 1
ATOM 740 N N . LYS A 1 92 ? 8.607 -18.638 -13.430 1.00 74.88 92 LYS A N 1
ATOM 741 C CA . LYS A 1 92 ? 8.514 -18.445 -11.980 1.00 74.88 92 LYS A CA 1
ATOM 742 C C . LYS A 1 92 ? 9.752 -17.684 -11.532 1.00 74.88 92 LYS A C 1
ATOM 744 O O . LYS A 1 92 ? 10.829 -18.270 -11.481 1.00 74.88 92 LYS A O 1
ATOM 749 N N . VAL A 1 93 ? 9.585 -16.410 -11.206 1.00 67.25 93 VAL A N 1
ATOM 750 C CA . VAL A 1 93 ? 10.665 -15.568 -10.688 1.00 67.25 93 VAL A CA 1
ATOM 751 C C . VAL A 1 93 ? 10.498 -15.457 -9.175 1.00 67.25 93 VAL A C 1
ATOM 753 O O . VAL A 1 93 ? 9.378 -15.289 -8.681 1.00 67.25 93 VAL A O 1
ATOM 756 N N . ASN A 1 94 ? 11.594 -15.622 -8.429 1.00 60.59 94 ASN A N 1
ATOM 757 C CA . ASN A 1 94 ? 11.597 -15.362 -6.994 1.00 60.59 94 ASN A CA 1
ATOM 758 C C . ASN A 1 94 ? 11.499 -13.843 -6.787 1.00 60.59 94 ASN A C 1
ATOM 760 O O . ASN A 1 94 ? 12.327 -13.095 -7.300 1.00 60.59 94 ASN A O 1
ATOM 764 N N . VAL A 1 95 ? 10.491 -13.392 -6.037 1.00 56.44 95 VAL A N 1
ATOM 765 C CA . VAL A 1 95 ? 10.182 -11.966 -5.801 1.00 56.44 95 VAL A CA 1
ATOM 766 C C . VAL A 1 95 ? 11.357 -11.203 -5.166 1.00 56.44 95 VAL A C 1
ATOM 768 O O . VAL A 1 95 ? 11.403 -9.978 -5.226 1.00 56.44 95 VAL A O 1
ATOM 771 N N . PHE A 1 96 ? 12.329 -11.911 -4.587 1.00 55.75 96 PHE A N 1
ATOM 772 C CA . PHE A 1 96 ? 13.494 -11.319 -3.931 1.00 55.75 96 PHE A CA 1
ATOM 773 C C . PHE A 1 96 ? 14.761 -11.234 -4.802 1.00 55.75 96 PHE A C 1
ATOM 775 O O . PHE A 1 96 ? 15.729 -10.614 -4.370 1.00 55.75 96 PHE A O 1
ATOM 782 N N . GLU A 1 97 ? 14.790 -11.824 -6.005 1.00 46.25 97 GLU A N 1
ATOM 783 C CA . GLU A 1 97 ? 16.011 -11.887 -6.838 1.00 46.25 97 GLU A CA 1
ATOM 784 C C . GLU A 1 97 ? 16.184 -10.716 -7.820 1.00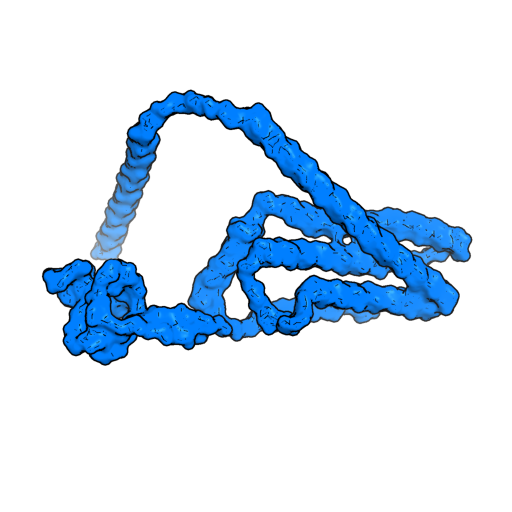 46.25 97 GLU A C 1
ATOM 786 O O . GLU A 1 97 ? 17.188 -10.619 -8.521 1.00 46.25 97 GLU A O 1
ATOM 791 N N . GLY A 1 98 ? 15.242 -9.780 -7.840 1.00 50.66 98 GLY A N 1
ATOM 792 C CA . GLY A 1 98 ? 15.319 -8.563 -8.637 1.00 50.66 98 GLY A CA 1
ATOM 793 C C . GLY A 1 98 ? 15.005 -7.351 -7.781 1.00 50.66 98 GLY A C 1
ATOM 794 O O . GLY A 1 98 ? 14.271 -7.440 -6.800 1.00 50.66 98 GLY A O 1
ATOM 795 N N . ASN A 1 99 ? 15.519 -6.196 -8.196 1.00 56.25 99 ASN A N 1
ATOM 796 C CA . ASN A 1 99 ? 15.309 -4.868 -7.611 1.00 56.25 99 ASN A CA 1
ATOM 797 C C . ASN A 1 99 ? 13.816 -4.458 -7.496 1.00 56.25 99 ASN A C 1
ATOM 799 O O . ASN A 1 99 ? 13.523 -3.311 -7.201 1.00 56.25 99 ASN A O 1
ATOM 803 N N . GLU A 1 100 ? 12.857 -5.352 -7.742 1.00 53.53 100 GLU A N 1
ATOM 804 C CA . GLU A 1 100 ? 11.417 -5.114 -7.737 1.00 53.53 100 GLU A CA 1
ATOM 805 C C . GLU A 1 100 ? 10.841 -4.935 -6.335 1.00 53.53 100 GLU A C 1
ATOM 807 O O . GLU A 1 100 ? 9.949 -4.113 -6.190 1.00 53.53 100 GLU A O 1
ATOM 812 N N . LEU A 1 101 ? 11.351 -5.600 -5.286 1.00 49.00 101 LEU A N 1
ATOM 813 C CA . LEU A 1 101 ? 10.920 -5.281 -3.914 1.00 49.00 101 LEU A CA 1
ATOM 814 C C . LEU A 1 101 ? 11.375 -3.872 -3.528 1.00 49.00 101 LEU A C 1
ATOM 816 O O . LEU A 1 101 ? 10.599 -3.115 -2.960 1.00 49.00 101 LEU A O 1
ATOM 820 N N . GLN A 1 102 ? 12.610 -3.509 -3.873 1.00 53.84 102 GLN A N 1
ATOM 821 C CA . GLN A 1 102 ? 13.129 -2.157 -3.687 1.00 53.84 102 GLN A CA 1
ATOM 822 C C . GLN A 1 102 ? 12.324 -1.161 -4.530 1.00 53.84 102 GLN A C 1
ATOM 824 O O . GLN A 1 102 ? 11.911 -0.145 -4.005 1.00 53.84 102 GLN A O 1
ATOM 829 N N . THR A 1 103 ? 12.001 -1.487 -5.784 1.00 59.09 103 THR A N 1
ATOM 830 C CA . THR A 1 103 ? 11.192 -0.640 -6.678 1.00 59.09 103 THR A CA 1
ATOM 831 C C . THR A 1 103 ? 9.739 -0.551 -6.213 1.00 59.09 103 THR A C 1
ATOM 833 O O . THR A 1 103 ? 9.116 0.483 -6.384 1.00 59.09 103 THR A O 1
ATOM 836 N N . PHE A 1 104 ? 9.190 -1.592 -5.589 1.00 56.91 104 PHE A N 1
ATOM 837 C CA . PHE A 1 104 ? 7.855 -1.606 -4.993 1.00 56.91 104 PHE A CA 1
ATOM 838 C C . PHE A 1 104 ? 7.824 -0.812 -3.691 1.00 56.91 104 PHE A C 1
ATOM 840 O O . PHE A 1 104 ? 6.899 -0.039 -3.476 1.00 56.91 104 PHE A O 1
ATOM 847 N N . ILE A 1 105 ? 8.840 -0.965 -2.838 1.00 53.00 105 ILE A N 1
ATOM 848 C CA . ILE A 1 105 ? 9.028 -0.140 -1.644 1.00 53.00 105 ILE A CA 1
ATOM 849 C C . ILE A 1 105 ? 9.221 1.313 -2.074 1.00 53.00 105 ILE A C 1
ATOM 851 O O . ILE A 1 105 ? 8.549 2.181 -1.539 1.00 53.00 105 ILE A O 1
ATOM 855 N N . ASP A 1 106 ? 10.048 1.589 -3.073 1.00 56.22 106 ASP A N 1
ATOM 856 C CA . ASP A 1 106 ? 10.292 2.937 -3.570 1.00 56.22 106 ASP A CA 1
ATOM 857 C C . ASP A 1 106 ? 9.043 3.505 -4.261 1.00 56.22 106 ASP A C 1
ATOM 859 O O . ASP A 1 106 ? 8.683 4.646 -4.011 1.00 56.22 106 ASP A O 1
ATOM 863 N N . ASP A 1 107 ? 8.291 2.733 -5.046 1.00 59.72 107 ASP A N 1
ATOM 864 C CA . ASP A 1 107 ? 7.027 3.183 -5.645 1.00 59.72 107 ASP A CA 1
ATOM 865 C C . ASP A 1 107 ? 5.956 3.436 -4.575 1.00 59.72 107 ASP A C 1
ATOM 867 O O . ASP A 1 107 ? 5.277 4.465 -4.590 1.00 59.72 107 ASP A O 1
ATOM 871 N N . ILE A 1 108 ? 5.850 2.557 -3.575 1.00 55.38 108 ILE A N 1
ATOM 872 C CA . ILE A 1 108 ? 4.950 2.768 -2.445 1.00 55.38 108 ILE A CA 1
ATOM 873 C C . ILE A 1 108 ? 5.373 4.001 -1.659 1.00 55.38 108 ILE A C 1
ATOM 875 O O . ILE A 1 108 ? 4.543 4.875 -1.479 1.00 55.38 108 ILE A O 1
ATOM 879 N N . PHE A 1 109 ? 6.620 4.120 -1.209 1.00 52.75 109 PHE A N 1
ATOM 880 C CA . PHE A 1 109 ? 7.049 5.191 -0.306 1.00 52.75 109 PHE A CA 1
ATOM 881 C C . PHE A 1 109 ? 7.307 6.530 -1.007 1.00 52.75 109 PHE A C 1
ATOM 883 O O . PHE A 1 109 ? 7.048 7.573 -0.411 1.00 52.75 109 PHE A O 1
ATOM 890 N N . TYR A 1 110 ? 7.789 6.544 -2.251 1.00 53.56 110 TYR A N 1
ATOM 891 C CA . TYR A 1 110 ? 8.089 7.783 -2.978 1.00 53.56 110 TYR A CA 1
ATOM 892 C C . TYR A 1 110 ? 6.970 8.230 -3.917 1.00 53.56 110 TYR A C 1
ATOM 894 O O . TYR A 1 110 ? 6.726 9.437 -4.013 1.00 53.56 110 TYR A O 1
ATOM 902 N N . ASN A 1 111 ? 6.274 7.312 -4.595 1.00 54.38 111 ASN A N 1
ATOM 903 C CA . ASN A 1 111 ? 5.242 7.699 -5.563 1.00 54.38 111 ASN A CA 1
ATOM 904 C C . ASN A 1 111 ? 3.832 7.708 -4.967 1.00 54.38 111 ASN A C 1
ATOM 906 O O . ASN A 1 111 ? 3.070 8.625 -5.288 1.00 54.38 111 ASN A O 1
ATOM 910 N N . LYS A 1 112 ? 3.490 6.743 -4.099 1.00 52.03 112 LYS A N 1
ATOM 911 C CA . LYS A 1 112 ? 2.126 6.576 -3.556 1.00 52.03 112 LYS A CA 1
ATOM 912 C C . LYS A 1 112 ? 1.934 7.184 -2.160 1.00 52.03 112 LYS A C 1
ATOM 914 O O . LYS A 1 112 ? 0.978 7.913 -1.945 1.00 52.03 112 LYS A O 1
ATOM 919 N N . LEU A 1 113 ? 2.868 6.973 -1.236 1.00 51.28 113 LEU A N 1
ATOM 920 C CA . LEU A 1 113 ? 2.947 7.571 0.104 1.00 51.28 113 LEU A CA 1
ATOM 921 C C . LEU A 1 113 ? 3.831 8.818 0.064 1.00 51.28 113 LEU A C 1
ATOM 923 O O . LEU A 1 113 ? 4.763 8.974 0.855 1.00 51.28 113 LEU A O 1
ATOM 927 N N . LYS A 1 114 ? 3.562 9.738 -0.868 1.00 55.25 114 LYS A N 1
ATOM 928 C CA . LYS A 1 114 ? 4.306 10.998 -0.882 1.00 55.25 114 LYS A CA 1
ATOM 929 C C . LYS A 1 114 ? 4.210 11.642 0.499 1.00 55.25 114 LYS A C 1
ATOM 931 O O . LYS A 1 114 ? 3.121 11.816 1.037 1.00 55.25 114 LYS A O 1
ATOM 936 N N . ILE A 1 115 ? 5.343 12.100 1.029 1.00 49.31 115 ILE A N 1
ATOM 937 C CA . ILE A 1 115 ? 5.423 12.951 2.232 1.00 49.31 115 ILE A CA 1
ATOM 938 C C . ILE A 1 115 ? 4.469 14.166 2.131 1.00 49.31 115 ILE A C 1
ATOM 940 O O . ILE A 1 115 ? 4.060 14.725 3.147 1.00 49.31 115 ILE A O 1
ATOM 944 N N . SER A 1 116 ? 4.064 14.551 0.911 1.00 46.25 116 SER A N 1
ATOM 945 C CA . SER A 1 116 ? 3.055 15.583 0.654 1.00 46.25 116 SER A CA 1
ATOM 946 C C . SER A 1 116 ? 1.637 15.222 1.104 1.00 46.25 116 SER A C 1
ATOM 948 O O . SER A 1 116 ? 0.841 16.134 1.315 1.00 46.25 116 SER A O 1
ATOM 950 N N . GLU A 1 117 ? 1.301 13.945 1.297 1.00 60.06 117 GLU A N 1
ATOM 951 C CA . GLU A 1 117 ? 0.050 13.524 1.939 1.00 60.06 117 GLU A CA 1
ATOM 952 C C . GLU A 1 117 ? 0.165 13.645 3.465 1.00 60.06 117 GLU A C 1
ATOM 954 O O . GLU A 1 117 ? -0.069 12.711 4.228 1.00 60.06 117 GLU A O 1
ATOM 959 N N . TRP A 1 118 ? 0.547 14.831 3.940 1.00 59.91 118 TRP A N 1
ATOM 960 C CA . TRP A 1 118 ? 0.680 15.143 5.365 1.00 59.91 118 TRP A CA 1
ATOM 961 C C . TRP A 1 118 ? -0.609 14.850 6.143 1.00 59.91 118 TRP A C 1
ATOM 963 O O . TRP A 1 118 ? -0.551 14.545 7.330 1.00 59.91 118 TRP A O 1
ATOM 973 N N . THR A 1 119 ? -1.766 14.898 5.477 1.00 58.59 119 THR A N 1
ATOM 974 C CA . THR A 1 119 ? -3.077 14.542 6.027 1.00 58.59 119 THR A CA 1
ATOM 975 C C . THR A 1 119 ? -3.143 13.082 6.473 1.00 58.59 119 THR A C 1
ATOM 977 O O . THR A 1 119 ? -3.774 12.804 7.494 1.00 58.59 119 THR A O 1
ATOM 980 N N . PHE A 1 120 ? -2.453 12.165 5.783 1.00 61.69 120 PHE A N 1
ATOM 981 C CA . PHE A 1 120 ? -2.327 10.765 6.189 1.00 61.69 120 PHE A CA 1
ATOM 982 C C . PHE A 1 120 ? -1.533 10.647 7.491 1.00 61.69 120 PHE A C 1
ATOM 984 O O . PHE A 1 120 ? -2.043 10.125 8.480 1.00 61.69 120 PHE A O 1
ATOM 991 N N . TRP A 1 121 ? -0.313 11.192 7.526 1.00 62.69 121 TRP A N 1
ATOM 992 C CA . TRP A 1 121 ? 0.553 11.120 8.707 1.00 62.69 121 TRP A CA 1
ATOM 993 C C . TRP A 1 121 ? -0.042 11.858 9.908 1.00 62.69 121 TRP A C 1
ATOM 995 O O . TRP A 1 121 ? 0.024 11.370 11.038 1.00 62.69 121 TRP A O 1
ATOM 1005 N N . ALA A 1 122 ? -0.689 12.998 9.657 1.00 65.31 122 ALA A N 1
ATOM 1006 C CA . ALA A 1 122 ? -1.441 13.730 10.661 1.00 65.31 122 ALA A CA 1
ATOM 1007 C C . ALA A 1 122 ? -2.588 12.876 11.204 1.00 65.31 122 ALA A C 1
ATOM 1009 O O . ALA A 1 122 ? -2.706 12.764 12.414 1.00 65.31 122 ALA A O 1
ATOM 1010 N N . SER A 1 123 ? -3.374 12.209 10.357 1.00 62.00 123 SER A N 1
ATOM 1011 C CA . SER A 1 123 ? -4.468 11.331 10.798 1.00 62.00 123 SER A CA 1
ATOM 1012 C C . SER A 1 123 ? -3.959 10.110 11.572 1.00 62.00 123 SER A C 1
ATOM 1014 O O . SER A 1 123 ? -4.496 9.784 12.633 1.00 62.00 123 SER A O 1
ATOM 1016 N N . PHE A 1 124 ? -2.885 9.477 11.091 1.00 64.69 124 PHE A N 1
ATOM 1017 C CA . PHE A 1 124 ? -2.242 8.326 11.726 1.00 64.69 124 PHE A CA 1
ATOM 1018 C C . PHE A 1 124 ? -1.756 8.638 13.143 1.00 64.69 124 PHE A C 1
ATOM 1020 O O . PHE A 1 124 ? -1.894 7.807 14.033 1.00 64.69 124 PHE A O 1
ATOM 1027 N N . LEU A 1 125 ? -1.215 9.837 13.369 1.00 67.31 125 LEU A N 1
ATOM 1028 C CA . LEU A 1 125 ? -0.762 10.274 14.691 1.00 67.31 125 LEU A CA 1
ATOM 1029 C C . LEU A 1 125 ? -1.900 10.855 15.538 1.00 67.31 125 LEU A C 1
ATOM 1031 O O . LEU A 1 125 ? -1.962 10.615 16.744 1.00 67.31 125 LEU A O 1
ATOM 1035 N N . PHE A 1 126 ? -2.815 11.603 14.923 1.00 68.19 126 PHE A N 1
ATOM 1036 C CA . PHE A 1 126 ? -3.856 12.353 15.617 1.00 68.19 126 PHE A CA 1
ATOM 1037 C C . PHE A 1 126 ? -4.958 11.451 16.167 1.00 68.19 126 PHE A C 1
ATOM 1039 O O . PHE A 1 126 ? -5.375 11.654 17.305 1.00 68.19 126 PHE A O 1
ATOM 1046 N N . PHE A 1 127 ? -5.414 10.437 15.422 1.00 65.88 127 PHE A N 1
ATOM 1047 C CA . PHE A 1 127 ? -6.500 9.574 15.896 1.00 65.88 127 PHE A CA 1
ATOM 1048 C C . PHE A 1 127 ? -6.123 8.751 17.138 1.00 65.88 127 PHE A C 1
ATOM 1050 O O . PHE A 1 127 ? -6.867 8.830 18.119 1.00 65.88 127 PHE A O 1
ATOM 1057 N N . PRO A 1 128 ? -4.967 8.055 17.191 1.00 64.44 128 PRO A N 1
ATOM 1058 C CA . PRO A 1 128 ? -4.531 7.375 18.409 1.00 64.44 128 PRO A CA 1
ATOM 1059 C C . PRO A 1 128 ? -4.321 8.343 19.574 1.00 64.44 128 PRO A C 1
ATOM 1061 O O . PRO A 1 128 ? -4.736 8.053 20.695 1.00 64.44 128 PRO A O 1
ATOM 1064 N N . LEU A 1 129 ? -3.726 9.515 19.316 1.00 68.12 129 LEU A N 1
ATOM 1065 C CA . LEU A 1 129 ? -3.495 10.526 20.347 1.00 68.12 129 LEU A CA 1
ATOM 1066 C C . LEU A 1 129 ? -4.819 11.043 20.927 1.00 68.12 129 LEU A C 1
ATOM 1068 O O . LEU A 1 129 ? -4.980 11.089 22.144 1.00 68.12 129 LEU A O 1
ATOM 1072 N N . MET A 1 130 ? -5.793 11.374 20.077 1.00 66.19 130 MET A N 1
ATOM 1073 C CA . MET A 1 130 ? -7.119 11.827 20.504 1.00 66.19 130 MET A CA 1
ATOM 1074 C C . MET A 1 130 ? -7.891 10.744 21.243 1.00 66.19 130 MET A C 1
ATOM 1076 O O . MET A 1 130 ? -8.604 11.058 22.197 1.00 66.19 130 MET A O 1
ATOM 1080 N N . ALA A 1 131 ? -7.742 9.480 20.853 1.00 65.44 131 ALA A N 1
ATOM 1081 C CA . ALA A 1 131 ? -8.367 8.368 21.550 1.00 65.44 131 ALA A CA 1
ATOM 1082 C C . ALA A 1 131 ? -7.761 8.185 22.958 1.00 65.44 131 ALA A C 1
ATOM 1084 O O . ALA A 1 131 ? -8.502 8.025 23.930 1.00 65.44 131 ALA A O 1
ATOM 1085 N N . ILE A 1 132 ? -6.435 8.326 23.097 1.00 66.38 132 ILE A N 1
ATOM 1086 C CA . ILE A 1 132 ? -5.732 8.331 24.392 1.00 66.38 132 ILE A CA 1
ATOM 1087 C C . ILE A 1 132 ? -6.163 9.527 25.254 1.00 66.38 132 ILE A C 1
ATOM 1089 O O . ILE A 1 132 ? -6.485 9.350 26.427 1.00 66.38 132 ILE A O 1
ATOM 1093 N N . VAL A 1 133 ? -6.202 10.740 24.695 1.00 68.25 133 VAL A N 1
ATOM 1094 C CA . VAL A 1 133 ? -6.599 11.955 25.427 1.00 68.25 133 VAL A CA 1
ATOM 1095 C C . VAL A 1 133 ? -8.056 11.871 25.871 1.00 68.25 133 VAL A C 1
ATOM 1097 O O . VAL A 1 133 ? -8.352 12.124 27.038 1.00 68.25 133 VAL A O 1
ATOM 1100 N N . SER A 1 134 ? -8.958 11.464 24.973 1.00 61.53 134 SER A N 1
ATOM 1101 C CA . SER A 1 134 ? -10.377 11.271 25.290 1.00 61.53 134 SER A CA 1
ATOM 1102 C C . SER A 1 134 ? -10.542 10.243 26.400 1.00 61.53 134 SER A C 1
ATOM 1104 O O . SER A 1 134 ? -11.296 10.486 27.336 1.00 61.53 134 SER A O 1
ATOM 1106 N N . TYR A 1 135 ? -9.784 9.144 26.360 1.00 65.94 135 TYR A N 1
ATOM 1107 C CA . TYR A 1 135 ? -9.758 8.177 27.448 1.00 65.94 135 TYR A CA 1
ATOM 1108 C C . TYR A 1 135 ? -9.312 8.816 28.766 1.00 65.94 135 TYR A C 1
ATOM 1110 O O . TYR A 1 135 ? -10.071 8.778 29.725 1.00 65.94 135 TYR A O 1
ATOM 1118 N N . ILE A 1 136 ? -8.131 9.444 28.815 1.00 67.94 136 ILE A N 1
ATOM 1119 C CA . ILE A 1 136 ? -7.587 10.036 30.049 1.00 67.94 136 ILE A CA 1
ATOM 1120 C C . ILE A 1 136 ? -8.575 11.040 30.649 1.00 67.94 136 ILE A C 1
ATOM 1122 O O . ILE A 1 136 ? -8.708 11.118 31.868 1.00 67.94 136 ILE A O 1
ATOM 1126 N N . PHE A 1 137 ? -9.271 11.809 29.812 1.00 65.94 137 PHE A N 1
ATOM 1127 C CA . PHE A 1 137 ? -10.185 12.845 30.275 1.00 65.94 137 PHE A CA 1
ATOM 1128 C C . PHE A 1 137 ? -11.542 12.290 30.718 1.00 65.94 137 PHE A C 1
ATOM 1130 O O . PHE A 1 137 ? -12.074 12.722 31.740 1.00 65.94 137 PHE A O 1
ATOM 1137 N N . ILE A 1 138 ? -12.102 11.343 29.960 1.00 63.47 138 ILE A N 1
ATOM 1138 C CA . ILE A 1 138 ? -13.423 10.759 30.214 1.00 63.47 138 ILE A CA 1
ATOM 1139 C C . ILE A 1 138 ? -13.325 9.736 31.345 1.00 63.47 138 ILE A C 1
ATOM 1141 O O . ILE A 1 138 ? -14.075 9.851 32.312 1.00 63.47 138 ILE A O 1
ATOM 1145 N N . SER A 1 139 ? -12.387 8.786 31.282 1.00 62.16 139 SER A N 1
ATOM 1146 C CA . SER A 1 139 ? -12.281 7.717 32.280 1.00 62.16 139 SER A CA 1
ATOM 1147 C C . SER A 1 139 ? -11.875 8.270 33.642 1.00 62.16 139 SER A C 1
ATOM 1149 O O . SER A 1 139 ? -12.605 8.066 34.607 1.00 62.16 139 SER A O 1
ATOM 1151 N N . ASN A 1 140 ? -10.815 9.082 33.736 1.00 64.62 140 ASN A N 1
ATOM 1152 C CA . ASN A 1 140 ? -10.365 9.558 35.046 1.00 64.62 140 ASN A CA 1
ATOM 1153 C C . ASN A 1 140 ? -11.384 10.475 35.727 1.00 64.62 140 ASN A C 1
ATOM 1155 O O . ASN A 1 140 ? -11.458 10.466 36.950 1.00 64.62 140 ASN A O 1
ATOM 1159 N N . LYS A 1 141 ? -12.183 11.265 34.993 1.00 68.69 141 LYS A N 1
ATOM 1160 C CA . LYS A 1 141 ? -13.204 12.117 35.629 1.00 68.69 141 LYS A CA 1
ATOM 1161 C C . LYS A 1 141 ? -14.501 11.378 35.928 1.00 68.69 141 LYS A C 1
ATOM 1163 O O . LYS A 1 141 ? -15.034 11.554 37.021 1.00 68.69 141 LYS A O 1
ATOM 1168 N N . LEU A 1 142 ? -15.035 10.602 34.985 1.00 66.25 142 LEU A N 1
ATOM 1169 C CA . LEU A 1 142 ? -16.318 9.920 35.185 1.00 66.25 142 LEU A CA 1
ATOM 1170 C C . LEU A 1 142 ? -16.173 8.717 36.107 1.00 66.25 142 LEU A C 1
ATOM 1172 O O . LEU A 1 142 ? -16.994 8.562 37.006 1.00 66.25 142 LEU A O 1
ATOM 1176 N N . GLU A 1 143 ? -15.122 7.911 35.942 1.00 63.53 143 GLU A N 1
ATOM 1177 C CA . GLU A 1 143 ? -14.892 6.746 36.797 1.00 63.53 143 GLU A CA 1
ATOM 1178 C C . GLU A 1 143 ? -14.580 7.194 38.227 1.00 63.53 143 GLU A C 1
ATOM 1180 O O . GLU A 1 143 ? -15.222 6.711 39.153 1.00 63.53 143 GLU A O 1
ATOM 1185 N N . ALA A 1 144 ? -13.712 8.195 38.427 1.00 67.19 144 ALA A N 1
ATOM 1186 C CA . ALA A 1 144 ? -13.434 8.702 39.773 1.00 67.19 144 ALA A CA 1
ATOM 1187 C C . ALA A 1 144 ? -14.677 9.306 40.441 1.00 67.19 144 ALA A C 1
ATOM 1189 O O . ALA A 1 144 ? -14.904 9.079 41.628 1.00 67.19 144 ALA A O 1
ATOM 1190 N N . LYS A 1 145 ? -15.513 10.048 39.699 1.00 72.06 145 LYS A N 1
ATOM 1191 C CA . LYS A 1 145 ? -16.742 10.629 40.256 1.00 72.06 145 LYS A CA 1
ATOM 1192 C C . LYS A 1 145 ? -17.763 9.548 40.622 1.00 72.06 145 LYS A C 1
ATOM 1194 O O . LYS A 1 145 ? -18.317 9.590 41.716 1.00 72.06 145 LYS A O 1
ATOM 1199 N N . PHE A 1 146 ? -17.953 8.558 39.753 1.00 67.25 146 PHE A N 1
ATOM 1200 C CA . PHE A 1 146 ? -18.894 7.461 39.977 1.00 67.25 146 PHE A CA 1
ATOM 1201 C C . PHE A 1 146 ? -18.433 6.525 41.103 1.00 67.25 146 PHE A C 1
ATOM 1203 O O . PHE A 1 146 ? -19.227 6.144 41.959 1.00 67.25 146 PHE A O 1
ATOM 1210 N N . VAL A 1 147 ? -17.138 6.192 41.159 1.00 65.38 147 VAL A N 1
ATOM 1211 C CA . VAL A 1 147 ? -16.558 5.391 42.249 1.00 65.38 147 VAL A CA 1
ATOM 1212 C C . VAL A 1 147 ? -16.692 6.126 43.582 1.00 65.38 147 VAL A C 1
ATOM 1214 O O . VAL A 1 147 ? -17.127 5.521 44.562 1.00 65.38 147 VAL A O 1
ATOM 1217 N N . LYS A 1 148 ? -16.413 7.435 43.608 1.00 69.25 148 LYS A N 1
ATOM 1218 C CA . LYS A 1 148 ? -16.562 8.261 44.810 1.00 69.25 148 LYS A CA 1
ATOM 1219 C C . LYS A 1 148 ? -18.009 8.323 45.306 1.00 69.25 148 LYS A C 1
ATOM 1221 O O . LYS A 1 148 ? -18.229 8.214 46.508 1.00 69.25 148 LYS A O 1
ATOM 1226 N N . GLU A 1 149 ? -18.984 8.472 44.408 1.00 75.00 149 GLU A N 1
ATOM 1227 C CA . GLU A 1 149 ? -20.410 8.528 44.770 1.00 75.00 149 GLU A CA 1
ATOM 1228 C C . GLU A 1 149 ? -20.972 7.170 45.218 1.00 75.00 149 GLU A C 1
ATOM 1230 O O . GLU A 1 149 ? -21.818 7.130 46.107 1.00 75.00 149 GLU A O 1
ATOM 1235 N N . VAL A 1 150 ? -20.507 6.057 44.640 1.00 69.00 150 VAL A N 1
ATOM 1236 C CA . VAL A 1 150 ? -21.105 4.730 44.880 1.00 69.00 150 VAL A CA 1
ATOM 1237 C C . VAL A 1 150 ? -20.389 3.926 45.971 1.00 69.00 150 VAL A C 1
ATOM 1239 O O . VAL A 1 150 ? -21.028 3.096 46.617 1.00 69.00 150 VAL A O 1
ATOM 1242 N N . LYS A 1 151 ? -19.078 4.114 46.191 1.00 59.91 151 LYS A N 1
ATOM 1243 C CA . LYS A 1 151 ? -18.277 3.206 47.041 1.00 59.91 151 LYS A CA 1
ATOM 1244 C C . LYS A 1 151 ? -17.481 3.844 48.182 1.00 59.91 151 LYS A C 1
ATOM 1246 O O . LYS A 1 151 ? -16.966 3.090 49.006 1.00 59.91 151 LYS A O 1
ATOM 1251 N N . GLY A 1 152 ? -17.389 5.172 48.279 1.00 63.41 152 GLY A N 1
ATOM 1252 C CA . GLY A 1 152 ? -16.399 5.799 49.170 1.00 63.41 152 GLY A CA 1
ATOM 1253 C C . GLY A 1 152 ? -14.956 5.504 48.721 1.00 63.41 152 GLY A C 1
ATOM 1254 O O . GLY A 1 152 ? -14.772 4.836 47.705 1.00 63.41 152 GLY A O 1
ATOM 1255 N N . ASP A 1 153 ? -13.954 6.034 49.441 1.00 53.91 153 ASP A N 1
ATOM 1256 C CA . ASP A 1 153 ? -12.502 6.044 49.120 1.00 53.91 153 ASP A CA 1
ATOM 1257 C C . ASP A 1 153 ? -11.861 4.644 48.970 1.00 53.91 153 ASP A C 1
ATOM 1259 O O . ASP A 1 153 ? -10.984 4.228 49.726 1.00 53.91 153 ASP A O 1
ATOM 1263 N N . LEU A 1 154 ? -12.295 3.878 47.978 1.00 52.50 154 LEU A N 1
ATOM 1264 C CA . LEU A 1 154 ? -11.672 2.628 47.586 1.00 52.50 154 LEU A CA 1
ATOM 1265 C C . LEU A 1 154 ? -10.692 2.899 46.452 1.00 52.50 154 LEU A C 1
ATOM 1267 O O . LEU A 1 154 ? -11.067 3.315 45.357 1.00 52.50 154 LEU A O 1
ATOM 1271 N N . ASP A 1 155 ? -9.433 2.608 46.756 1.00 53.53 155 ASP A N 1
ATOM 1272 C CA . ASP A 1 155 ? -8.263 2.681 45.890 1.00 53.53 155 ASP A CA 1
ATOM 1273 C C . ASP A 1 155 ? -8.355 1.594 44.797 1.00 53.53 155 ASP A C 1
ATOM 1275 O O . ASP A 1 155 ? -7.703 0.549 44.830 1.00 53.53 155 ASP A O 1
ATOM 1279 N N . THR A 1 156 ? -9.304 1.748 43.871 1.00 56.00 156 THR A N 1
ATOM 1280 C CA . THR A 1 156 ? -9.515 0.786 42.786 1.00 56.00 156 THR A CA 1
ATOM 1281 C C . THR A 1 156 ? -8.599 1.089 41.613 1.00 56.00 156 THR A C 1
ATOM 1283 O O . THR A 1 156 ? -8.641 2.175 41.042 1.00 56.00 156 THR A O 1
ATOM 1286 N N . ALA A 1 157 ? -7.821 0.079 41.218 1.00 56.69 157 ALA A N 1
ATOM 1287 C CA . ALA A 1 157 ? -6.997 0.103 40.018 1.00 56.69 157 ALA A CA 1
ATOM 1288 C C . ALA A 1 157 ? -7.814 0.527 38.782 1.00 56.69 157 ALA A C 1
ATOM 1290 O O . ALA A 1 157 ? -8.887 -0.022 38.512 1.00 56.69 157 ALA A O 1
ATOM 1291 N N . VAL A 1 158 ? -7.266 1.495 38.045 1.00 57.00 158 VAL A N 1
ATOM 1292 C CA . VAL A 1 158 ? -7.843 2.090 36.832 1.00 57.00 158 VAL A CA 1
ATOM 1293 C C . VAL A 1 158 ? -8.169 1.004 35.804 1.00 57.00 158 VAL A C 1
ATOM 1295 O O . VAL A 1 158 ? -7.315 0.172 35.479 1.00 57.00 158 VAL A O 1
ATOM 1298 N N . ASN A 1 159 ? -9.396 1.008 35.277 1.00 61.66 159 ASN A N 1
ATOM 1299 C CA . ASN A 1 159 ? -9.796 0.066 34.241 1.00 61.66 159 ASN A CA 1
ATOM 1300 C C . ASN A 1 159 ? -9.163 0.441 32.889 1.00 61.66 159 ASN A C 1
ATOM 1302 O O . ASN A 1 159 ? -9.623 1.356 32.220 1.00 61.66 159 ASN A O 1
ATOM 1306 N N . VAL A 1 160 ? -8.127 -0.289 32.466 1.00 60.03 160 VAL A N 1
ATOM 1307 C CA . VAL A 1 160 ? -7.379 -0.026 31.219 1.00 60.03 160 VAL A CA 1
ATOM 1308 C C . VAL A 1 160 ? -8.072 -0.517 29.941 1.00 60.03 160 VAL A C 1
ATOM 1310 O O . VAL A 1 160 ? -7.619 -0.204 28.842 1.00 60.03 160 VAL A O 1
ATOM 1313 N N . THR A 1 161 ? -9.164 -1.271 30.044 1.00 63.12 161 THR A N 1
ATOM 1314 C CA . THR A 1 161 ? -9.887 -1.848 28.896 1.00 63.12 161 THR A CA 1
ATOM 1315 C C . THR A 1 161 ? -10.322 -0.830 27.840 1.00 63.12 161 THR A C 1
ATOM 1317 O O . THR A 1 161 ? -10.093 -1.078 26.652 1.00 63.12 161 THR A O 1
ATOM 1320 N N . PRO A 1 162 ? -10.862 0.346 28.200 1.00 59.09 162 PRO A N 1
ATOM 1321 C CA . PRO A 1 162 ? -11.238 1.335 27.200 1.00 59.09 162 PRO A CA 1
ATOM 1322 C C . PRO A 1 162 ? -10.030 1.917 26.435 1.00 59.09 162 PRO A C 1
ATOM 1324 O O . PRO A 1 162 ? -10.204 2.340 25.296 1.00 59.09 162 PRO A O 1
ATOM 1327 N N . ILE A 1 163 ? -8.803 1.865 26.986 1.00 58.69 163 ILE A N 1
ATOM 1328 C CA . ILE A 1 163 ? -7.565 2.225 26.258 1.00 58.69 163 ILE A C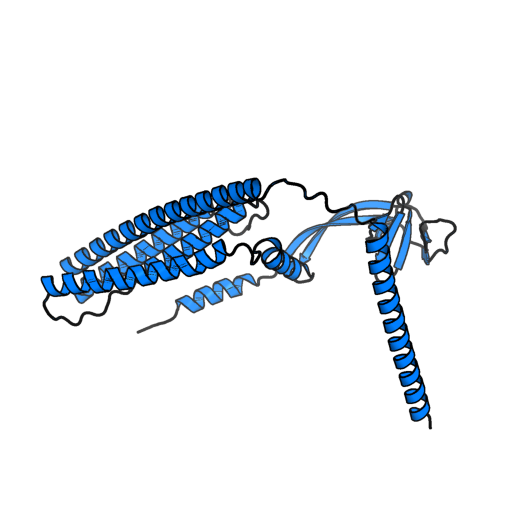A 1
ATOM 1329 C C . ILE A 1 163 ? -7.323 1.245 25.116 1.00 58.69 163 ILE A C 1
ATOM 1331 O O . ILE A 1 163 ? -7.038 1.651 23.992 1.00 58.69 163 ILE A O 1
ATOM 1335 N N . TYR A 1 164 ? -7.436 -0.054 25.395 1.00 60.78 164 TYR A N 1
ATOM 1336 C CA . TYR A 1 164 ? -7.226 -1.078 24.377 1.00 60.78 164 TYR A CA 1
ATOM 1337 C C . TYR A 1 164 ? -8.252 -0.952 23.252 1.00 60.78 164 TYR A C 1
ATOM 1339 O O . TYR A 1 164 ? -7.879 -0.991 22.083 1.00 60.78 164 TYR A O 1
ATOM 1347 N N . ILE A 1 165 ? -9.517 -0.703 23.598 1.00 63.41 165 ILE A N 1
ATOM 1348 C CA . ILE A 1 165 ? -10.590 -0.443 22.630 1.00 63.41 165 ILE A CA 1
ATOM 1349 C C . ILE A 1 165 ? -10.271 0.797 21.782 1.00 63.41 165 ILE A C 1
ATOM 1351 O O . ILE A 1 165 ? -10.349 0.736 20.558 1.00 63.41 165 ILE A O 1
ATOM 1355 N N . ALA A 1 166 ? -9.853 1.898 22.409 1.00 58.94 166 ALA A N 1
ATOM 1356 C CA . ALA A 1 166 ? -9.456 3.129 21.728 1.00 58.94 166 ALA A CA 1
ATOM 1357 C C . ALA A 1 166 ? -8.293 2.916 20.738 1.00 58.94 166 ALA A C 1
ATOM 1359 O O . ALA A 1 166 ? -8.340 3.417 19.612 1.00 58.94 166 ALA A O 1
ATOM 1360 N N . ILE A 1 167 ? -7.274 2.143 21.126 1.00 64.12 167 ILE A N 1
ATOM 1361 C CA . ILE A 1 167 ? -6.143 1.785 20.256 1.00 64.12 167 ILE A CA 1
ATOM 1362 C C . ILE A 1 167 ? -6.618 0.933 19.073 1.00 64.12 167 ILE A C 1
ATOM 1364 O O . ILE A 1 167 ? -6.257 1.230 17.936 1.00 64.12 167 ILE A O 1
ATOM 1368 N N . ILE A 1 168 ? -7.448 -0.086 19.322 1.00 66.31 168 ILE A N 1
ATOM 1369 C CA . ILE A 1 168 ? -7.980 -0.979 18.280 1.00 66.31 168 ILE A CA 1
ATOM 1370 C C . ILE A 1 168 ? -8.804 -0.188 17.260 1.00 66.31 168 ILE A C 1
ATOM 1372 O O . ILE A 1 168 ? -8.573 -0.313 16.060 1.00 66.31 168 ILE A O 1
ATOM 1376 N N . VAL A 1 169 ? -9.713 0.675 17.724 1.00 63.59 169 VAL A N 1
ATOM 1377 C CA . VAL A 1 169 ? -10.539 1.525 16.851 1.00 63.59 169 VAL A CA 1
ATOM 1378 C C . VAL A 1 169 ? -9.674 2.508 16.058 1.00 63.59 169 VAL A C 1
ATOM 1380 O O . VAL A 1 169 ? -9.897 2.697 14.866 1.00 63.59 169 VAL A O 1
ATOM 1383 N N . SER A 1 170 ? -8.645 3.097 16.673 1.00 61.38 170 SER A N 1
ATOM 1384 C CA . SER A 1 170 ? -7.728 4.009 15.970 1.00 61.38 170 SER A CA 1
ATOM 1385 C C . SER A 1 170 ? -6.935 3.291 14.879 1.00 61.38 170 SER A C 1
ATOM 1387 O O . SER A 1 170 ? -6.813 3.797 13.765 1.00 61.38 170 SER A O 1
ATOM 1389 N N . PHE A 1 171 ? -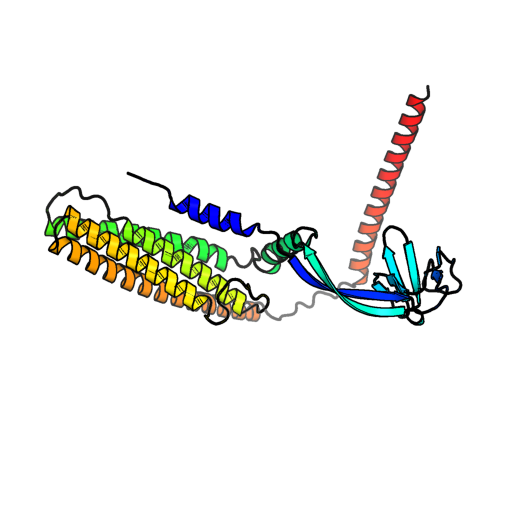6.439 2.089 15.176 1.00 64.81 171 PHE A N 1
ATOM 1390 C CA . PHE A 1 171 ? -5.747 1.245 14.205 1.00 64.81 171 PHE A CA 1
ATOM 1391 C C . PHE A 1 171 ? -6.674 0.839 13.050 1.00 64.81 171 PHE A C 1
ATOM 1393 O O . PHE A 1 171 ? -6.271 0.857 11.891 1.00 64.81 171 PHE A O 1
ATOM 1400 N N . GLN A 1 172 ? -7.945 0.560 13.344 1.00 65.38 172 GLN A N 1
ATOM 1401 C CA . GLN A 1 172 ? -8.953 0.252 12.334 1.00 65.38 172 GLN A CA 1
ATOM 1402 C C . GLN A 1 172 ? -9.244 1.444 11.414 1.00 65.38 172 GLN A C 1
ATOM 1404 O O . GLN A 1 172 ? -9.332 1.255 10.205 1.00 65.38 172 GLN A O 1
ATOM 1409 N N . SER A 1 173 ? -9.348 2.662 11.951 1.00 59.66 173 SER A N 1
ATOM 1410 C CA . SER A 1 173 ? -9.528 3.877 11.142 1.00 59.66 173 SER A CA 1
ATOM 1411 C C . SER A 1 173 ? -8.364 4.097 10.174 1.00 59.66 173 SER A C 1
ATOM 1413 O O . SER A 1 173 ? -8.581 4.477 9.026 1.00 59.66 173 SER A O 1
ATOM 1415 N N . VAL A 1 174 ? -7.134 3.801 10.610 1.00 61.34 174 VAL A N 1
ATOM 1416 C CA . VAL A 1 174 ? -5.946 3.834 9.746 1.00 61.34 174 VAL A CA 1
ATOM 1417 C C . VAL A 1 174 ? -6.048 2.786 8.638 1.00 61.34 174 VAL A C 1
ATOM 1419 O O . VAL A 1 174 ? -5.874 3.121 7.470 1.00 61.34 174 VAL A O 1
ATOM 1422 N N . LEU A 1 175 ? -6.357 1.532 8.978 1.00 61.12 175 LEU A N 1
ATOM 1423 C CA . LEU A 1 175 ? -6.471 0.454 7.989 1.00 61.12 175 LEU A CA 1
ATOM 1424 C C . LEU A 1 175 ? -7.620 0.681 6.997 1.00 61.12 175 LEU A C 1
ATOM 1426 O O . LEU A 1 175 ? -7.475 0.389 5.815 1.00 61.12 175 LEU A O 1
ATOM 1430 N N . PHE A 1 176 ? -8.738 1.251 7.451 1.00 59.75 176 PHE A N 1
ATOM 1431 C CA . PHE A 1 176 ? -9.845 1.644 6.584 1.00 59.75 176 PHE A CA 1
ATOM 1432 C C . PHE A 1 176 ? -9.444 2.772 5.627 1.00 59.75 176 PHE A C 1
ATOM 1434 O O . PHE A 1 176 ? -9.809 2.729 4.457 1.00 59.75 176 PHE A O 1
ATOM 1441 N N . TYR A 1 177 ? -8.657 3.751 6.089 1.00 58.00 177 TYR A N 1
ATOM 1442 C CA . TYR A 1 177 ? -8.103 4.786 5.215 1.00 58.00 177 TYR A CA 1
ATOM 1443 C C . TYR A 1 177 ? -7.162 4.188 4.160 1.00 58.00 177 TYR A C 1
ATOM 1445 O O . TYR A 1 177 ? -7.291 4.530 2.990 1.00 58.00 177 TYR A O 1
ATOM 1453 N N . PHE A 1 178 ? -6.283 3.246 4.534 1.00 56.03 178 PHE A N 1
ATOM 1454 C CA . PHE A 1 178 ? -5.447 2.508 3.575 1.00 56.03 178 PHE A CA 1
ATOM 1455 C C . PHE A 1 178 ? -6.285 1.794 2.513 1.00 56.03 178 PHE A C 1
ATOM 1457 O O . PHE A 1 178 ? -6.005 1.947 1.331 1.00 56.03 178 PHE A O 1
ATOM 1464 N N . TYR A 1 179 ? -7.347 1.091 2.916 1.00 58.31 179 TYR A N 1
ATOM 1465 C CA . TYR A 1 179 ? -8.263 0.441 1.978 1.00 58.31 179 TYR A CA 1
ATOM 1466 C C . TYR A 1 179 ? -9.004 1.452 1.088 1.00 58.31 179 TYR A C 1
ATOM 1468 O O . TYR A 1 179 ? -9.173 1.229 -0.108 1.00 58.31 179 TYR A O 1
ATOM 1476 N N . TYR A 1 180 ? -9.453 2.582 1.637 1.00 53.66 180 TYR A N 1
ATOM 1477 C CA . TYR A 1 180 ? -10.133 3.619 0.858 1.00 53.66 180 TYR A CA 1
ATOM 1478 C C . TYR A 1 180 ? -9.192 4.269 -0.173 1.00 53.66 180 TYR A C 1
ATOM 1480 O O . TYR A 1 180 ? -9.586 4.531 -1.306 1.00 53.66 180 TYR A O 1
ATOM 1488 N N . VAL A 1 181 ? -7.924 4.474 0.190 1.00 52.56 181 VAL A N 1
ATOM 1489 C CA . VAL A 1 181 ? -6.889 4.980 -0.724 1.00 52.56 181 VAL A CA 1
ATOM 1490 C C . VAL A 1 181 ? -6.476 3.918 -1.755 1.00 52.56 181 VAL A C 1
ATOM 1492 O O . VAL A 1 181 ? -6.341 4.251 -2.929 1.00 52.56 181 VAL A O 1
ATOM 1495 N N . GLU A 1 182 ? -6.350 2.641 -1.378 1.00 48.81 182 GLU A N 1
ATOM 1496 C CA . GLU A 1 182 ? -6.106 1.534 -2.322 1.00 48.81 182 GLU A CA 1
ATOM 1497 C C . GLU A 1 182 ? -7.289 1.283 -3.266 1.00 48.81 182 GLU A C 1
ATOM 1499 O O . GLU A 1 182 ? -7.085 0.997 -4.438 1.00 48.81 182 GLU A O 1
ATOM 1504 N N . SER A 1 183 ? -8.533 1.429 -2.811 1.00 45.88 183 SER A N 1
ATOM 1505 C CA . SER A 1 183 ? -9.712 1.301 -3.682 1.00 45.88 183 SER A CA 1
ATOM 1506 C C . SER A 1 183 ? -9.857 2.481 -4.652 1.00 45.88 183 SER A C 1
ATOM 1508 O O . SER A 1 183 ? -10.372 2.299 -5.755 1.00 45.88 183 SER A O 1
ATOM 1510 N N . LEU A 1 184 ? -9.328 3.662 -4.303 1.00 37.22 184 LEU A N 1
ATOM 1511 C CA . LEU A 1 184 ? -9.112 4.774 -5.240 1.00 37.22 184 LEU A CA 1
ATOM 1512 C C . LEU A 1 184 ? -7.949 4.513 -6.217 1.00 37.22 184 LEU A C 1
ATOM 1514 O O . LEU A 1 184 ? -7.950 5.047 -7.326 1.00 37.22 184 LEU A O 1
ATOM 1518 N N . LEU A 1 185 ? -6.985 3.674 -5.832 1.00 39.56 185 LEU A N 1
ATOM 1519 C CA . LEU A 1 185 ? -5.806 3.279 -6.608 1.00 39.56 185 LEU A CA 1
ATOM 1520 C C . LEU A 1 185 ? -5.866 1.784 -6.948 1.00 39.56 185 LEU A C 1
ATOM 1522 O O . LEU A 1 185 ? -4.996 1.005 -6.567 1.00 39.56 185 LEU A O 1
ATOM 1526 N N . TYR A 1 186 ? -6.915 1.381 -7.664 1.00 40.94 186 TYR A N 1
ATOM 1527 C CA . TYR A 1 186 ? -7.137 0.015 -8.138 1.00 40.94 186 TYR A CA 1
ATOM 1528 C C . TYR A 1 186 ? -5.889 -0.524 -8.866 1.00 40.94 186 TYR A C 1
ATOM 1530 O O . TYR A 1 186 ? -5.708 -0.198 -10.029 1.00 40.94 186 TYR A O 1
ATOM 1538 N N . ILE A 1 187 ? -5.022 -1.290 -8.189 1.00 42.69 187 ILE A N 1
ATOM 1539 C CA . ILE A 1 187 ? -4.052 -2.285 -8.700 1.00 42.69 187 ILE A CA 1
ATOM 1540 C C . ILE A 1 187 ? -3.381 -2.910 -7.462 1.00 42.69 187 ILE A C 1
ATOM 1542 O O . ILE A 1 187 ? -2.475 -2.333 -6.871 1.00 42.69 187 ILE A O 1
ATOM 1546 N N . THR A 1 188 ? -3.868 -4.081 -7.055 1.00 40.84 188 THR A N 1
ATOM 1547 C CA . THR A 1 188 ? -3.143 -5.282 -6.581 1.00 40.84 188 THR A CA 1
ATOM 1548 C C . THR A 1 188 ? -4.037 -6.044 -5.604 1.00 40.84 188 THR A C 1
ATOM 1550 O O . THR A 1 188 ? -4.294 -5.599 -4.498 1.00 40.84 188 THR A O 1
ATOM 1553 N N . ASN A 1 189 ? -4.546 -7.202 -6.034 1.00 39.72 189 ASN A N 1
ATOM 1554 C CA . ASN A 1 189 ? -5.312 -8.128 -5.195 1.00 39.72 189 ASN A CA 1
ATOM 1555 C C . ASN A 1 189 ? -4.346 -8.951 -4.323 1.00 39.72 189 ASN A C 1
ATOM 1557 O O . ASN A 1 189 ? -3.640 -9.806 -4.871 1.00 39.72 189 ASN A O 1
ATOM 1561 N N . PRO A 1 190 ? -4.308 -8.785 -2.989 1.00 42.53 190 PRO A N 1
ATOM 1562 C CA . PRO A 1 190 ? -3.547 -9.671 -2.119 1.00 42.53 190 PRO A CA 1
ATOM 1563 C C . PRO A 1 190 ? -4.307 -11.002 -1.963 1.00 42.53 190 PRO A C 1
ATOM 1565 O O . PRO A 1 190 ? -5.380 -11.058 -1.371 1.00 42.53 190 PRO A O 1
ATOM 1568 N N . SER A 1 191 ? -3.747 -12.097 -2.482 1.00 40.06 191 SER A N 1
ATOM 1569 C CA . SER A 1 191 ? -4.400 -13.414 -2.642 1.00 40.06 191 SER A CA 1
ATOM 1570 C C . SER A 1 191 ? -4.585 -14.263 -1.370 1.00 40.06 191 SER A C 1
ATOM 1572 O O . SER A 1 191 ? -5.008 -15.414 -1.460 1.00 40.06 191 SER A O 1
ATOM 1574 N N . TRP A 1 192 ? -4.258 -13.741 -0.187 1.00 45.12 192 TRP A N 1
ATOM 1575 C CA . TRP A 1 192 ? -4.345 -14.462 1.095 1.00 45.12 192 TRP A CA 1
ATOM 1576 C C . TRP A 1 192 ? -5.569 -14.071 1.933 1.00 45.12 192 TRP A C 1
ATOM 1578 O O . TRP A 1 192 ? -5.826 -14.678 2.973 1.00 45.12 192 TRP A O 1
ATOM 1588 N N . LEU A 1 193 ? -6.338 -13.081 1.480 1.00 42.66 193 LEU A N 1
ATOM 1589 C CA . LEU A 1 193 ? -7.642 -12.755 2.042 1.00 42.66 193 LEU A CA 1
ATOM 1590 C C . LEU A 1 193 ? -8.715 -13.590 1.322 1.00 42.66 193 LEU A C 1
ATOM 1592 O O . LEU A 1 193 ? -8.602 -13.811 0.115 1.00 42.66 193 LEU A O 1
ATOM 1596 N N . PRO A 1 194 ? -9.730 -14.107 2.036 1.00 41.88 194 PRO A N 1
ATOM 1597 C CA . PRO A 1 194 ? -10.778 -14.920 1.430 1.00 41.88 194 PRO A CA 1
ATOM 1598 C C . PRO A 1 194 ? -11.451 -14.140 0.297 1.00 41.88 194 PRO A C 1
ATOM 1600 O O . PRO A 1 194 ? -11.981 -13.053 0.513 1.00 41.88 194 PRO A O 1
ATOM 1603 N N . LEU A 1 195 ? -11.417 -14.732 -0.898 1.00 43.50 195 LEU A N 1
ATOM 1604 C CA . LEU A 1 195 ? -11.755 -14.145 -2.203 1.00 43.50 195 LEU A CA 1
ATOM 1605 C C . LEU A 1 195 ? -13.179 -13.563 -2.330 1.00 43.50 195 LEU A C 1
ATOM 1607 O O . LEU A 1 195 ? -13.494 -12.971 -3.356 1.00 43.50 195 LEU A O 1
ATOM 1611 N N . GLU A 1 196 ? -14.033 -13.720 -1.316 1.00 45.72 196 GLU A N 1
ATOM 1612 C CA . GLU A 1 196 ? -15.463 -13.387 -1.375 1.00 45.72 196 GLU A CA 1
ATOM 1613 C C . GLU A 1 196 ? -15.940 -12.424 -0.270 1.00 45.72 196 GLU A C 1
ATOM 1615 O O . GLU A 1 196 ? -17.125 -12.105 -0.209 1.00 45.72 196 GLU A O 1
ATOM 1620 N N . GLY A 1 197 ? -15.048 -11.931 0.600 1.00 48.12 197 GLY A N 1
ATOM 1621 C CA . GLY A 1 197 ? -15.394 -10.960 1.644 1.00 48.12 197 GLY A CA 1
ATOM 1622 C C . GLY A 1 197 ? -14.611 -9.663 1.491 1.00 48.12 197 GLY A C 1
ATOM 1623 O O . GLY A 1 197 ? -13.383 -9.691 1.481 1.00 48.12 197 GLY A O 1
ATOM 1624 N N . ASP A 1 198 ? -15.312 -8.531 1.414 1.00 58.12 198 ASP A N 1
ATOM 1625 C CA . ASP A 1 198 ? -14.685 -7.212 1.339 1.00 58.12 198 ASP A CA 1
ATOM 1626 C C . ASP A 1 198 ? -13.727 -7.028 2.535 1.00 58.12 198 ASP A C 1
ATOM 1628 O O . ASP A 1 198 ? -14.102 -7.280 3.683 1.00 58.12 198 ASP A O 1
ATOM 1632 N N . MET A 1 199 ? -12.470 -6.641 2.300 1.00 54.47 199 MET A N 1
ATOM 1633 C CA . MET A 1 199 ? -11.427 -6.545 3.342 1.00 54.47 199 MET A CA 1
ATOM 1634 C C . MET A 1 199 ? -11.868 -5.642 4.507 1.00 54.47 199 MET A C 1
ATOM 1636 O O . MET A 1 199 ? -11.553 -5.889 5.675 1.00 54.47 199 MET A O 1
ATOM 1640 N N . VAL A 1 200 ? -12.690 -4.643 4.186 1.00 54.50 200 VAL A N 1
ATOM 1641 C CA . VAL A 1 200 ? -13.406 -3.784 5.131 1.00 54.50 200 VAL A CA 1
ATOM 1642 C C . VAL A 1 200 ? -14.257 -4.601 6.099 1.00 54.50 200 VAL A C 1
ATOM 1644 O O . VAL A 1 200 ? -14.173 -4.409 7.310 1.00 54.50 200 VAL A O 1
ATOM 1647 N N . GLN A 1 201 ? -15.052 -5.543 5.597 1.00 53.81 201 GLN A N 1
ATOM 1648 C CA . GLN A 1 201 ? -15.931 -6.384 6.403 1.00 53.81 201 GLN A CA 1
ATOM 1649 C C . GLN A 1 201 ? -15.135 -7.255 7.382 1.00 53.81 201 GLN A C 1
ATOM 1651 O O . GLN A 1 201 ? -15.535 -7.391 8.540 1.00 53.81 201 GLN A O 1
ATOM 1656 N N . TRP A 1 202 ? -13.981 -7.784 6.967 1.00 57.97 202 TRP A N 1
ATOM 1657 C CA . TRP A 1 202 ? -13.082 -8.529 7.855 1.00 57.97 202 TRP A CA 1
ATOM 1658 C C . TRP A 1 202 ? -12.475 -7.655 8.947 1.00 57.97 202 TRP A C 1
ATOM 1660 O O . TRP A 1 202 ? -12.467 -8.057 10.112 1.00 57.97 202 TRP A O 1
ATOM 1670 N N . LEU A 1 203 ? -12.032 -6.446 8.599 1.00 59.78 203 LEU A N 1
ATOM 1671 C CA . LEU A 1 203 ? -11.518 -5.475 9.565 1.00 59.78 203 LEU A CA 1
ATOM 1672 C C . LEU A 1 203 ? -12.565 -5.113 10.618 1.00 59.78 203 LEU A C 1
ATOM 1674 O O . LEU A 1 203 ? -12.281 -5.172 11.814 1.00 59.78 203 LEU A O 1
ATOM 1678 N N . TRP A 1 204 ? -13.794 -4.823 10.187 1.00 61.16 204 TRP A N 1
ATOM 1679 C CA . TRP A 1 204 ? -14.914 -4.592 11.098 1.00 61.16 204 TRP A CA 1
ATOM 1680 C C . TRP A 1 204 ? -15.188 -5.805 11.981 1.00 61.16 204 TRP A C 1
ATOM 1682 O O . TRP A 1 204 ? -15.329 -5.665 13.194 1.00 61.16 204 TRP A O 1
ATOM 1692 N N . THR A 1 205 ? -15.214 -6.997 11.392 1.00 56.16 205 THR A N 1
ATOM 1693 C CA . THR A 1 205 ? -15.507 -8.242 12.106 1.00 56.16 205 THR A CA 1
ATOM 1694 C C . THR A 1 205 ? -14.475 -8.515 13.201 1.00 56.16 205 THR A C 1
ATOM 1696 O O . THR A 1 205 ? -14.852 -8.720 14.355 1.00 56.16 205 THR A O 1
ATOM 1699 N N . ILE A 1 206 ? -13.177 -8.449 12.884 1.00 64.94 206 ILE A N 1
ATOM 1700 C CA . ILE A 1 206 ? -12.091 -8.654 13.857 1.00 64.94 206 ILE A CA 1
ATOM 1701 C C . ILE A 1 206 ? -12.171 -7.619 14.983 1.00 64.94 206 ILE A C 1
ATOM 1703 O O . ILE A 1 206 ? -12.058 -7.981 16.155 1.00 64.94 206 ILE A O 1
ATOM 1707 N N . SER A 1 207 ? -12.423 -6.351 14.658 1.00 66.31 207 SER A N 1
ATOM 1708 C CA . SER A 1 207 ? -12.565 -5.302 15.667 1.00 66.31 207 SER A CA 1
ATOM 1709 C C . SER A 1 207 ? -13.756 -5.527 16.592 1.00 66.31 207 SER A C 1
ATOM 1711 O O . SER A 1 207 ? -13.599 -5.426 17.809 1.00 66.31 207 SER A O 1
ATOM 1713 N N . PHE A 1 208 ? -14.928 -5.889 16.062 1.00 68.38 208 PHE A N 1
ATOM 1714 C CA . PHE A 1 208 ? -16.088 -6.218 16.896 1.00 68.38 208 PHE A CA 1
ATOM 1715 C C . PHE A 1 208 ? -15.805 -7.412 17.812 1.00 68.38 208 PHE A C 1
ATOM 1717 O O . PHE A 1 208 ? -16.164 -7.367 18.990 1.00 68.38 208 PHE A O 1
ATOM 1724 N N . TYR A 1 209 ? -15.100 -8.436 17.318 1.00 66.06 209 TYR A N 1
ATOM 1725 C CA . TYR A 1 209 ? -14.670 -9.563 18.146 1.00 66.06 209 TYR A CA 1
ATOM 1726 C C . TYR A 1 209 ? -13.706 -9.136 19.256 1.00 66.06 209 TYR A C 1
ATOM 1728 O O . TYR A 1 209 ? -13.900 -9.527 20.406 1.00 66.06 209 TYR A O 1
ATOM 1736 N N . LEU A 1 210 ? -12.698 -8.313 18.956 1.00 70.94 210 LEU A N 1
ATOM 1737 C CA . LEU A 1 210 ? -11.741 -7.837 19.960 1.00 70.94 210 LEU A CA 1
ATOM 1738 C C . LEU A 1 210 ? -12.409 -6.948 21.016 1.00 70.94 210 LEU A C 1
ATOM 1740 O O . LEU A 1 210 ? -12.168 -7.127 22.211 1.00 70.94 210 LEU A O 1
ATOM 1744 N N . ILE A 1 211 ? -13.288 -6.033 20.606 1.00 74.56 211 ILE A N 1
ATOM 1745 C CA . ILE A 1 211 ? -14.070 -5.201 21.529 1.00 74.56 211 ILE A CA 1
ATOM 1746 C C . ILE A 1 211 ? -14.948 -6.091 22.413 1.00 74.56 211 ILE A C 1
ATOM 1748 O O . ILE A 1 211 ? -14.919 -5.957 23.636 1.00 74.56 211 ILE A O 1
ATOM 1752 N N . GLY A 1 212 ? -15.668 -7.044 21.814 1.00 70.56 212 GLY A N 1
ATOM 1753 C CA . GLY A 1 212 ? -16.502 -8.001 22.538 1.00 70.56 212 GLY A CA 1
ATOM 1754 C C . GLY A 1 212 ? -15.710 -8.816 23.562 1.00 70.56 212 GLY A C 1
ATOM 1755 O O . GLY A 1 212 ? -16.117 -8.910 24.719 1.00 70.56 212 GLY A O 1
ATOM 1756 N N . LEU A 1 213 ? -14.541 -9.338 23.180 1.00 70.69 213 LEU A N 1
ATOM 1757 C CA . LEU A 1 213 ? -13.648 -10.068 24.083 1.00 70.69 213 LEU A CA 1
ATOM 1758 C C . LEU A 1 213 ? -13.154 -9.196 25.240 1.00 70.69 213 LEU A C 1
ATOM 1760 O O . LEU A 1 213 ? -13.082 -9.669 26.374 1.00 70.69 213 LEU A O 1
ATOM 1764 N N . THR A 1 214 ? -12.848 -7.925 24.978 1.00 74.44 214 THR A N 1
ATOM 1765 C CA . THR A 1 214 ? -12.365 -7.011 26.019 1.00 74.44 214 THR A CA 1
ATOM 1766 C C . THR A 1 214 ? -13.486 -6.667 27.007 1.00 74.44 214 THR A C 1
ATOM 1768 O O . THR A 1 214 ? -13.279 -6.735 28.217 1.00 74.44 214 THR A O 1
ATOM 1771 N N . LEU A 1 215 ? -14.705 -6.416 26.515 1.00 76.75 215 LEU A N 1
ATOM 1772 C CA . LEU A 1 215 ? -15.888 -6.204 27.357 1.00 76.75 215 LEU A CA 1
ATOM 1773 C C . LEU A 1 215 ? -16.233 -7.443 28.197 1.00 76.75 215 LEU A C 1
ATOM 1775 O O . LEU A 1 215 ? -16.542 -7.322 29.382 1.00 76.75 215 LEU A O 1
ATOM 1779 N N . LEU A 1 216 ? -16.149 -8.644 27.614 1.00 75.00 216 LEU A N 1
ATOM 1780 C CA . LEU A 1 216 ? -16.361 -9.897 28.344 1.00 75.00 216 LEU A CA 1
ATOM 1781 C C . LEU A 1 216 ? -15.285 -10.120 29.413 1.00 75.00 216 LEU A C 1
ATOM 1783 O O . LEU A 1 216 ? -15.607 -10.507 30.535 1.00 75.00 216 LEU A O 1
ATOM 1787 N N . SER A 1 217 ? -14.019 -9.838 29.100 1.00 76.94 217 SER A N 1
ATOM 1788 C CA . SER A 1 217 ? -12.922 -9.894 30.073 1.00 76.94 217 SER A CA 1
ATOM 1789 C C . SER A 1 217 ? -13.183 -8.966 31.265 1.00 76.94 217 SER A C 1
ATOM 1791 O O . SER A 1 217 ? -13.020 -9.376 32.418 1.00 76.94 217 SER A O 1
ATOM 1793 N N . ASP A 1 218 ? -13.654 -7.746 31.006 1.00 75.25 218 ASP A N 1
ATOM 1794 C CA . ASP A 1 218 ? -14.037 -6.786 32.044 1.00 75.25 218 ASP A CA 1
ATOM 1795 C C . ASP A 1 218 ? -15.220 -7.247 32.884 1.00 75.25 218 ASP A C 1
ATOM 1797 O O . ASP A 1 218 ? -15.185 -7.114 34.109 1.00 75.25 218 ASP A O 1
ATOM 1801 N N . LEU A 1 219 ? -16.243 -7.820 32.247 1.00 82.31 219 LEU A N 1
ATOM 1802 C CA . LEU A 1 219 ? -17.387 -8.406 32.935 1.00 82.31 219 LEU A CA 1
ATOM 1803 C C . LEU A 1 219 ? -16.919 -9.497 33.899 1.00 82.31 219 LEU A C 1
ATOM 1805 O O . LEU A 1 219 ? -17.214 -9.427 35.090 1.00 82.31 219 LEU A O 1
ATOM 1809 N N . PHE A 1 220 ? -16.149 -10.479 33.421 1.00 81.62 220 PHE A N 1
ATOM 1810 C CA . PHE A 1 220 ? -15.688 -11.588 34.259 1.00 81.62 220 PHE A CA 1
ATOM 1811 C C . PHE A 1 220 ? -14.744 -11.127 35.372 1.00 81.62 220 PHE A C 1
ATOM 1813 O O . PHE A 1 220 ? -14.871 -11.582 36.510 1.00 81.62 220 PHE A O 1
ATOM 1820 N N . SER A 1 221 ? -13.838 -10.190 35.081 1.00 77.69 221 SER A N 1
ATOM 1821 C CA . SER A 1 221 ? -12.972 -9.569 36.089 1.00 77.69 221 SER A CA 1
ATOM 1822 C C . SER A 1 221 ? -13.794 -8.814 37.138 1.00 77.69 221 SER A C 1
ATOM 1824 O O . SER A 1 221 ? -13.567 -8.952 38.342 1.00 77.69 221 SER A O 1
ATOM 1826 N N . GLY A 1 222 ? -14.808 -8.070 36.695 1.00 76.31 222 GLY A N 1
ATOM 1827 C CA . GLY A 1 222 ? -15.716 -7.325 37.553 1.00 76.31 222 GLY A CA 1
ATOM 1828 C C . GLY A 1 222 ? -16.550 -8.229 38.458 1.00 76.31 222 GLY A C 1
ATOM 1829 O O . GLY A 1 222 ? -16.619 -7.982 39.661 1.00 76.31 222 GLY A O 1
ATOM 1830 N N . ILE A 1 223 ? -17.113 -9.311 37.909 1.00 83.19 223 ILE A N 1
ATOM 1831 C CA . ILE A 1 223 ? -17.856 -10.323 38.671 1.00 83.19 223 ILE A CA 1
ATOM 1832 C C . ILE A 1 223 ? -16.943 -10.961 39.721 1.00 83.19 223 ILE A C 1
ATOM 1834 O O . ILE A 1 223 ? -17.319 -11.039 40.890 1.00 83.19 223 ILE A O 1
ATOM 1838 N N . LYS A 1 224 ? -15.735 -11.379 39.320 1.00 82.31 224 LYS A N 1
ATOM 1839 C CA . LYS A 1 224 ? -14.775 -12.050 40.204 1.00 82.31 224 LYS A CA 1
ATOM 1840 C C . LYS A 1 224 ? -14.329 -11.162 41.367 1.00 82.31 224 LYS A C 1
ATOM 1842 O O . LYS A 1 224 ? -14.223 -11.649 42.487 1.00 82.31 224 LYS A O 1
ATOM 1847 N N . ASN A 1 225 ? -14.050 -9.887 41.102 1.00 82.12 225 ASN A N 1
ATOM 1848 C CA . ASN A 1 225 ? -13.437 -8.995 42.088 1.00 82.12 225 ASN A CA 1
ATOM 1849 C C . ASN A 1 225 ? -14.461 -8.193 42.906 1.00 82.12 225 ASN A C 1
ATOM 1851 O O . ASN A 1 225 ? -14.157 -7.787 44.024 1.00 82.12 225 ASN A O 1
ATOM 1855 N N . TYR A 1 226 ? -15.657 -7.937 42.363 1.00 81.50 226 TYR A N 1
ATOM 1856 C CA . TYR A 1 226 ? -16.623 -7.000 42.953 1.00 81.50 226 TYR A CA 1
ATOM 1857 C C . TYR A 1 226 ? -18.059 -7.539 43.038 1.00 81.50 226 TYR A C 1
ATOM 1859 O O . TYR A 1 226 ? -18.949 -6.801 43.470 1.00 81.50 226 TYR A O 1
ATOM 1867 N N . GLY A 1 227 ? -18.299 -8.790 42.634 1.00 87.88 227 GLY A N 1
ATOM 1868 C CA . GLY A 1 227 ? -19.619 -9.419 42.619 1.00 87.88 227 GLY A CA 1
ATOM 1869 C C . GLY A 1 227 ? -20.427 -9.146 41.346 1.00 87.88 227 GLY A C 1
ATOM 1870 O O . GLY A 1 227 ? -20.111 -8.260 40.549 1.00 87.88 227 GLY A O 1
ATOM 1871 N N . ILE A 1 228 ? -21.502 -9.922 41.163 1.00 87.62 228 ILE A N 1
ATOM 1872 C CA . ILE A 1 228 ? -22.282 -9.983 39.913 1.00 87.62 228 ILE A CA 1
ATOM 1873 C C . ILE A 1 228 ? -22.836 -8.612 39.502 1.00 87.62 228 ILE A C 1
ATOM 1875 O O . ILE A 1 228 ? -22.637 -8.190 38.365 1.00 87.62 228 ILE A O 1
ATOM 1879 N N . SER A 1 229 ? -23.478 -7.898 40.434 1.00 82.25 229 SER A N 1
ATOM 1880 C CA . SER A 1 229 ? -24.085 -6.585 40.164 1.00 82.25 229 SER A CA 1
ATOM 1881 C C . SER A 1 229 ? -23.055 -5.571 39.644 1.00 82.25 229 SER A C 1
ATOM 1883 O O . SER A 1 229 ? -23.243 -4.962 38.594 1.00 82.25 229 SER A O 1
ATOM 1885 N N . ASN A 1 230 ? -21.901 -5.464 40.310 1.00 77.00 230 ASN A N 1
ATOM 1886 C CA . ASN A 1 230 ? -20.843 -4.533 39.911 1.00 77.00 230 ASN A CA 1
ATOM 1887 C C . ASN A 1 230 ? -20.163 -4.933 38.594 1.00 77.00 230 ASN A C 1
ATOM 1889 O O . ASN A 1 230 ? -19.775 -4.060 37.817 1.00 77.00 230 ASN A O 1
ATOM 1893 N N . GLY A 1 231 ? -20.020 -6.236 38.332 1.00 77.44 231 GLY A N 1
ATOM 1894 C CA . GLY A 1 231 ? -19.540 -6.733 37.044 1.00 77.44 231 GLY A CA 1
ATOM 1895 C C . GLY A 1 231 ? -20.456 -6.323 35.891 1.00 77.44 231 GLY A C 1
ATOM 1896 O O . GLY A 1 231 ? -19.973 -5.821 34.877 1.00 77.44 231 GLY A O 1
ATOM 1897 N N . LEU A 1 232 ? -21.775 -6.454 36.074 1.00 79.25 232 LEU A N 1
ATOM 1898 C CA . LEU A 1 232 ? -22.767 -6.035 35.078 1.00 79.25 232 LEU A CA 1
ATOM 1899 C C . LEU A 1 232 ? -22.756 -4.520 34.854 1.00 79.25 232 LEU A C 1
ATOM 1901 O O . LEU A 1 232 ? -22.753 -4.086 33.705 1.00 79.25 232 LEU A O 1
ATOM 1905 N N . VAL A 1 233 ? -22.678 -3.712 35.918 1.00 78.56 233 VAL A N 1
ATOM 1906 C CA . VAL A 1 233 ? -22.565 -2.247 35.787 1.00 78.56 233 VAL A CA 1
ATOM 1907 C C . VAL A 1 233 ? -21.325 -1.862 34.976 1.00 78.56 233 VAL A C 1
ATOM 1909 O O . VAL A 1 233 ? -21.425 -1.047 34.062 1.00 78.56 233 VAL A O 1
ATOM 1912 N N . ARG A 1 234 ? -20.166 -2.480 35.244 1.00 77.12 234 ARG A N 1
ATOM 1913 C CA . ARG A 1 234 ? -18.936 -2.231 34.472 1.00 77.12 234 ARG A CA 1
ATOM 1914 C C . ARG A 1 234 ? -19.076 -2.608 33.001 1.00 77.12 234 ARG A C 1
ATOM 1916 O O . ARG A 1 234 ? -18.639 -1.847 32.144 1.00 77.12 234 ARG A O 1
ATOM 1923 N N . PHE A 1 235 ? -19.714 -3.735 32.705 1.00 80.00 235 PHE A N 1
ATOM 1924 C CA . PHE A 1 235 ? -19.972 -4.153 31.329 1.00 80.00 235 PHE A CA 1
ATOM 1925 C C . PHE A 1 235 ? -20.880 -3.167 30.581 1.00 80.00 235 PHE A C 1
ATOM 1927 O O . PHE A 1 235 ? -20.562 -2.772 29.461 1.00 80.00 235 PHE A O 1
ATOM 1934 N N . VAL A 1 236 ? -21.967 -2.710 31.216 1.00 77.75 236 VAL A N 1
ATOM 1935 C CA . VAL A 1 236 ? -22.877 -1.707 30.636 1.00 77.75 236 VAL A CA 1
ATOM 1936 C C . VAL A 1 236 ? -22.155 -0.379 30.400 1.00 77.75 236 VAL A C 1
ATOM 1938 O O . VAL A 1 236 ? -22.277 0.197 29.322 1.00 77.75 236 VAL A O 1
ATOM 1941 N N . LEU A 1 237 ? -21.349 0.088 31.359 1.00 73.69 237 LEU A N 1
ATOM 1942 C CA . LEU A 1 237 ? -20.530 1.293 31.189 1.00 73.69 237 LEU A CA 1
ATOM 1943 C C . LEU A 1 237 ? -19.502 1.136 30.058 1.00 73.69 237 LEU A C 1
ATOM 1945 O O . LEU A 1 237 ? -19.299 2.069 29.279 1.00 73.69 237 LEU A O 1
ATOM 1949 N N . GLY A 1 238 ? -18.894 -0.045 29.924 1.00 76.19 238 GLY A N 1
ATOM 1950 C CA . GLY A 1 238 ? -18.001 -0.378 28.816 1.00 76.19 238 GLY A CA 1
ATOM 1951 C C . GLY A 1 238 ? -18.708 -0.305 27.460 1.00 76.19 238 GLY A C 1
ATOM 1952 O O . GLY A 1 238 ? -18.204 0.345 26.547 1.00 76.19 238 GLY A O 1
ATOM 1953 N N . LEU A 1 239 ? -19.906 -0.887 27.344 1.00 74.88 239 LEU A N 1
ATOM 1954 C CA . LEU A 1 239 ? -20.740 -0.804 26.138 1.00 74.88 239 LEU A CA 1
ATOM 1955 C C . LEU A 1 239 ? -21.098 0.641 25.776 1.00 74.88 239 LEU A C 1
ATOM 1957 O O . LEU A 1 239 ? -20.930 1.041 24.626 1.00 74.88 239 LEU A O 1
ATOM 1961 N N . ILE A 1 240 ? -21.550 1.434 26.752 1.00 72.00 240 ILE A N 1
ATOM 1962 C CA . ILE A 1 240 ? -21.868 2.855 26.545 1.00 72.00 240 ILE A CA 1
ATOM 1963 C C . ILE A 1 240 ? -20.627 3.593 26.037 1.00 72.00 240 ILE A C 1
ATOM 1965 O O . ILE A 1 240 ? -20.715 4.339 25.065 1.00 72.00 240 ILE A O 1
ATOM 1969 N N . THR A 1 241 ? -19.463 3.338 26.639 1.00 72.12 241 THR A N 1
ATOM 1970 C CA . THR A 1 241 ? -18.196 3.958 26.228 1.00 72.12 241 THR A CA 1
ATOM 1971 C C . THR A 1 241 ? -17.845 3.602 24.786 1.00 72.12 241 THR A C 1
ATOM 1973 O O . THR A 1 241 ? -17.554 4.500 24.006 1.00 72.12 241 THR A O 1
ATOM 1976 N N . VAL A 1 242 ? -17.942 2.325 24.397 1.00 71.31 242 VAL A N 1
ATOM 1977 C CA . VAL A 1 242 ? -17.702 1.879 23.012 1.00 71.31 242 VAL A CA 1
ATOM 1978 C C . VAL A 1 242 ? -18.616 2.608 22.030 1.00 71.31 242 VAL A C 1
ATOM 1980 O O . VAL A 1 242 ? -18.136 3.131 21.026 1.00 71.31 242 VAL A O 1
ATOM 1983 N N . VAL A 1 243 ? -19.919 2.672 22.321 1.00 71.25 243 VAL A N 1
ATOM 1984 C CA . VAL A 1 243 ? -20.908 3.322 21.446 1.00 71.25 243 VAL A CA 1
ATOM 1985 C C . VAL A 1 243 ? -20.622 4.817 21.315 1.00 71.25 243 VAL A C 1
ATOM 1987 O O . VAL A 1 243 ? -20.599 5.341 20.202 1.00 71.25 243 VAL A O 1
ATOM 1990 N N . PHE A 1 244 ? -20.348 5.504 22.427 1.00 69.38 244 PHE A N 1
ATOM 1991 C CA . PHE A 1 244 ? -20.007 6.926 22.408 1.00 69.38 244 PHE A CA 1
ATOM 1992 C C . PHE A 1 244 ? -18.685 7.198 21.690 1.00 69.38 244 PHE A C 1
ATOM 1994 O O . PHE A 1 244 ? -18.613 8.147 20.914 1.00 69.38 244 PHE A O 1
ATOM 2001 N N . SER A 1 245 ? -17.655 6.375 21.899 1.00 65.56 245 SER A N 1
ATOM 2002 C CA . SER A 1 245 ? -16.379 6.497 21.190 1.00 65.56 245 SER A CA 1
ATOM 2003 C C . SER A 1 245 ? -16.557 6.290 19.688 1.00 65.56 245 SER A C 1
ATOM 2005 O O . SER A 1 245 ? -16.064 7.102 18.914 1.00 65.56 245 SER A O 1
ATOM 2007 N N . ALA A 1 246 ? -17.318 5.276 19.268 1.00 66.56 246 ALA A N 1
ATOM 2008 C CA . ALA A 1 246 ? -17.615 5.043 17.857 1.00 66.56 246 ALA A CA 1
ATOM 2009 C C . ALA A 1 246 ? -18.390 6.218 17.234 1.00 66.56 246 ALA A C 1
ATOM 2011 O O . ALA A 1 246 ? -18.024 6.699 16.160 1.00 66.56 246 ALA A O 1
ATOM 2012 N N . ALA A 1 247 ? -19.413 6.733 17.925 1.00 66.06 247 ALA A N 1
ATOM 2013 C CA . ALA A 1 247 ? -20.179 7.894 17.474 1.00 66.06 247 ALA A CA 1
ATOM 2014 C C . ALA A 1 247 ? -19.314 9.164 17.389 1.00 66.06 247 ALA A C 1
ATOM 2016 O O . ALA A 1 247 ? -19.392 9.901 16.407 1.00 66.06 247 ALA A O 1
ATOM 2017 N N . ALA A 1 248 ? -18.453 9.407 18.381 1.00 65.25 248 ALA A N 1
ATOM 2018 C CA . ALA A 1 248 ? -17.531 10.539 18.384 1.00 65.25 248 ALA A CA 1
ATOM 2019 C C . ALA A 1 248 ? -16.505 10.439 17.248 1.00 65.25 248 ALA A C 1
ATOM 2021 O O . ALA A 1 248 ? -16.289 11.421 16.542 1.00 65.25 248 ALA A O 1
ATOM 2022 N N . SER A 1 249 ? -15.920 9.258 17.021 1.00 63.06 249 SER A N 1
ATOM 2023 C CA . SER A 1 249 ? -15.022 9.008 15.888 1.00 63.06 249 SER A CA 1
ATOM 2024 C C . SER A 1 249 ? -15.722 9.249 14.552 1.00 63.06 249 SER A C 1
ATOM 2026 O O . SER A 1 249 ? -15.151 9.900 13.678 1.00 63.06 249 SER A O 1
ATOM 2028 N N . PHE A 1 250 ? -16.975 8.807 14.410 1.00 65.50 250 PHE A N 1
ATOM 2029 C CA . PHE A 1 250 ? -17.778 9.074 13.219 1.00 65.50 250 PHE A CA 1
ATOM 2030 C C . PHE A 1 250 ? -17.989 10.582 13.013 1.00 65.50 250 PHE A C 1
ATOM 2032 O O . PHE A 1 250 ? -17.635 11.109 11.960 1.00 65.50 250 PHE A O 1
ATOM 2039 N N . ILE A 1 251 ? -18.463 11.313 14.025 1.00 67.50 251 ILE A N 1
ATOM 2040 C CA . ILE A 1 251 ? -18.686 12.769 13.940 1.00 67.50 251 ILE A CA 1
ATOM 2041 C C . ILE A 1 251 ? -17.384 13.529 13.635 1.00 67.50 251 ILE A C 1
ATOM 2043 O O . ILE A 1 251 ? -17.375 14.442 12.804 1.00 67.50 251 ILE A O 1
ATOM 2047 N N . LEU A 1 252 ? -16.271 13.152 14.270 1.00 65.31 252 LEU A N 1
ATOM 2048 C CA . LEU A 1 252 ? -14.965 13.767 14.022 1.00 65.31 252 LEU A CA 1
ATOM 2049 C C . LEU A 1 252 ? -14.478 13.502 12.596 1.00 65.31 252 LEU A C 1
ATOM 2051 O O . LEU A 1 252 ? -13.958 14.422 11.969 1.00 65.31 252 LEU A O 1
ATOM 2055 N N . SER A 1 253 ? -14.692 12.295 12.062 1.00 63.16 253 SER A N 1
ATOM 2056 C CA . SER A 1 253 ? -14.332 11.975 10.676 1.00 63.16 253 SER A CA 1
ATOM 2057 C C . SER A 1 253 ? -15.094 12.851 9.671 1.00 63.16 253 SER A C 1
ATOM 2059 O O . SER A 1 253 ? -14.476 13.444 8.789 1.00 63.16 253 SER A O 1
ATOM 2061 N N . TRP A 1 254 ? -16.402 13.054 9.871 1.00 64.88 254 TRP A N 1
ATOM 2062 C CA . TRP A 1 254 ? -17.211 13.957 9.043 1.00 64.88 254 TRP A CA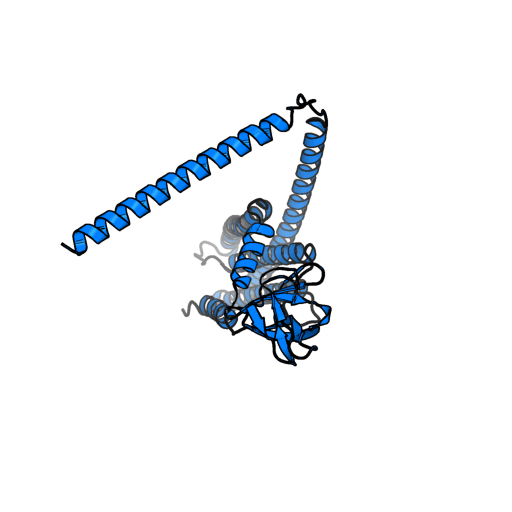 1
ATOM 2063 C C . TRP A 1 254 ? -16.778 15.416 9.169 1.00 64.88 254 TRP A C 1
ATOM 2065 O O . TRP A 1 254 ? -16.702 16.124 8.167 1.00 64.88 254 TRP A O 1
ATOM 2075 N N . THR A 1 255 ? -16.446 15.860 10.383 1.00 67.19 255 THR A N 1
ATOM 2076 C CA . THR A 1 255 ? -15.923 17.214 10.611 1.00 67.19 255 THR A CA 1
ATOM 2077 C C . THR A 1 255 ? -14.598 17.425 9.873 1.00 67.19 255 THR A C 1
ATOM 2079 O O . THR A 1 255 ? -14.410 18.460 9.237 1.00 67.19 255 THR A O 1
ATOM 2082 N N . PHE A 1 256 ? -13.699 16.437 9.889 1.00 65.75 256 PHE A N 1
ATOM 2083 C CA . PHE A 1 256 ? -12.441 16.491 9.141 1.00 65.75 256 PHE A CA 1
ATOM 2084 C C . PHE A 1 256 ? -12.663 16.545 7.628 1.00 65.75 256 PHE A C 1
ATOM 2086 O O . PHE A 1 256 ? -12.036 17.363 6.959 1.00 65.75 256 PHE A O 1
ATOM 2093 N N . ILE A 1 257 ? -13.580 15.730 7.096 1.00 64.25 257 ILE A N 1
ATOM 2094 C CA . ILE A 1 257 ? -13.958 15.767 5.675 1.00 64.25 257 ILE A CA 1
ATOM 2095 C C . ILE A 1 257 ? -14.503 17.152 5.309 1.00 64.25 257 ILE A C 1
ATOM 2097 O O . ILE A 1 257 ? -14.081 17.735 4.312 1.00 64.25 257 ILE A O 1
ATOM 2101 N N . ALA A 1 258 ? -15.381 17.722 6.138 1.00 67.94 258 ALA A N 1
ATOM 2102 C CA . ALA A 1 258 ? -15.923 19.059 5.917 1.00 67.94 258 ALA A CA 1
ATOM 2103 C C . ALA A 1 258 ? -14.822 20.135 5.912 1.00 67.94 258 ALA A C 1
ATOM 2105 O O . ALA A 1 258 ? -14.793 20.975 5.015 1.00 67.94 258 ALA A O 1
ATOM 2106 N N . ILE A 1 259 ? -13.878 20.086 6.860 1.00 71.31 259 ILE A N 1
ATOM 2107 C CA . ILE A 1 259 ? -12.728 21.003 6.905 1.00 71.31 259 ILE A CA 1
ATOM 2108 C C . ILE A 1 259 ? -11.846 20.838 5.661 1.00 71.31 259 ILE A C 1
ATOM 2110 O O . ILE A 1 259 ? -11.452 21.836 5.064 1.00 71.31 259 ILE A O 1
ATOM 2114 N N . ALA A 1 260 ? -11.563 19.605 5.237 1.00 64.56 260 ALA A N 1
ATOM 2115 C CA . ALA A 1 260 ? -10.769 19.338 4.040 1.00 64.56 260 ALA A CA 1
ATOM 2116 C C . ALA A 1 260 ? -11.439 19.903 2.777 1.00 64.56 260 ALA A C 1
ATOM 2118 O O . ALA A 1 260 ? -10.775 20.560 1.976 1.00 64.56 260 ALA A O 1
ATOM 2119 N N . ILE A 1 261 ? -12.759 19.729 2.635 1.00 68.06 261 ILE A N 1
ATOM 2120 C CA . ILE A 1 261 ? -13.547 20.320 1.544 1.00 68.06 261 ILE A CA 1
ATOM 2121 C C . ILE A 1 261 ? -13.467 21.850 1.589 1.00 68.06 261 ILE A C 1
ATOM 2123 O O . ILE A 1 261 ? -13.232 22.478 0.559 1.00 68.06 261 ILE A O 1
ATOM 2127 N N . ILE A 1 262 ? -13.605 22.456 2.772 1.00 81.81 262 ILE A N 1
ATOM 2128 C CA . ILE A 1 262 ? -13.487 23.909 2.951 1.00 81.81 262 ILE A CA 1
ATOM 2129 C C . ILE A 1 262 ? -12.099 24.397 2.516 1.00 81.81 262 ILE A C 1
ATOM 2131 O O . ILE A 1 262 ? -12.008 25.334 1.726 1.00 81.81 262 ILE A O 1
ATOM 2135 N N . ILE A 1 263 ? -11.022 23.747 2.968 1.00 74.81 263 ILE A N 1
ATOM 2136 C CA . ILE A 1 263 ? -9.644 24.087 2.576 1.00 74.81 263 ILE A CA 1
ATOM 2137 C C . ILE A 1 263 ? -9.470 23.976 1.059 1.00 74.81 263 ILE A C 1
ATOM 2139 O O . ILE A 1 263 ? -8.860 24.855 0.456 1.00 74.81 263 ILE A O 1
ATOM 2143 N N . LEU A 1 264 ? -10.025 22.937 0.432 1.00 70.44 264 LEU A N 1
ATOM 2144 C CA . LEU A 1 264 ? -9.938 22.726 -1.012 1.00 70.44 264 LEU A CA 1
ATOM 2145 C C . LEU A 1 264 ? -10.679 23.830 -1.780 1.00 70.44 264 LEU A C 1
ATOM 2147 O O . LEU A 1 264 ? -10.121 24.401 -2.715 1.00 70.44 264 LEU A O 1
ATOM 2151 N N . ILE A 1 265 ? -11.884 24.205 -1.336 1.00 81.88 265 ILE A N 1
ATOM 2152 C CA . ILE A 1 265 ? -12.646 25.332 -1.895 1.00 81.88 265 ILE A CA 1
ATOM 2153 C C . ILE A 1 265 ? -11.848 26.634 -1.769 1.00 81.88 265 ILE A C 1
ATOM 2155 O O . ILE A 1 265 ? -11.689 27.349 -2.757 1.00 81.88 265 ILE A O 1
ATOM 2159 N N . PHE A 1 266 ? -11.295 26.931 -0.590 1.00 84.62 266 PHE A N 1
ATOM 2160 C CA . PHE A 1 266 ? -10.467 28.124 -0.392 1.00 84.62 266 PHE A CA 1
ATOM 2161 C C . PHE A 1 266 ? -9.181 28.087 -1.219 1.00 84.62 266 PHE A C 1
ATOM 2163 O O . PHE A 1 266 ? -8.780 29.122 -1.742 1.00 84.62 266 PHE A O 1
ATOM 2170 N N . GLY A 1 267 ? -8.563 26.918 -1.391 1.00 78.38 267 GLY A N 1
ATOM 2171 C CA . GLY A 1 267 ? -7.403 26.727 -2.257 1.00 78.38 267 GLY A CA 1
ATOM 2172 C C . GLY A 1 267 ? -7.724 27.039 -3.717 1.00 78.38 267 GLY A C 1
ATOM 2173 O O . GLY A 1 267 ? -6.985 27.781 -4.357 1.00 78.38 267 GLY A O 1
ATOM 2174 N N . VAL A 1 268 ? -8.863 26.558 -4.226 1.00 77.50 268 VAL A N 1
ATOM 2175 C CA . VAL A 1 268 ? -9.341 26.867 -5.583 1.00 77.50 268 VAL A CA 1
ATOM 2176 C C . VAL A 1 268 ? -9.661 28.355 -5.729 1.00 77.50 268 VAL A C 1
ATOM 2178 O O . VAL A 1 268 ? -9.229 28.972 -6.698 1.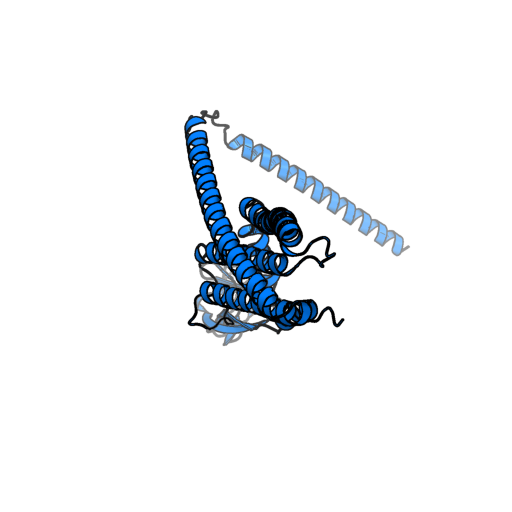00 77.50 268 VAL A O 1
ATOM 2181 N N . ILE A 1 269 ? -10.356 28.961 -4.760 1.00 86.25 269 ILE A N 1
ATOM 2182 C CA . ILE A 1 269 ? -10.646 30.404 -4.767 1.00 86.25 269 ILE A CA 1
ATOM 2183 C C . ILE A 1 269 ? -9.347 31.210 -4.758 1.00 86.25 269 ILE A C 1
ATOM 2185 O O . ILE A 1 269 ? -9.219 32.147 -5.539 1.00 86.25 269 ILE A O 1
ATOM 2189 N N . ALA A 1 270 ? -8.371 30.841 -3.926 1.00 77.00 270 ALA A N 1
ATOM 2190 C CA . ALA A 1 270 ? -7.071 31.499 -3.868 1.00 77.00 270 ALA A CA 1
ATOM 2191 C C . ALA A 1 270 ? -6.299 31.361 -5.186 1.00 77.00 270 ALA A C 1
ATOM 2193 O O . ALA A 1 270 ? -5.647 32.314 -5.593 1.00 77.00 270 ALA A O 1
ATOM 2194 N N . LEU A 1 271 ? -6.409 30.220 -5.871 1.00 75.25 271 LEU A N 1
ATOM 2195 C CA . LEU A 1 271 ? -5.773 29.963 -7.168 1.00 75.25 271 LEU A CA 1
ATOM 2196 C C . LEU A 1 271 ? -6.449 30.742 -8.312 1.00 75.25 271 LEU A C 1
ATOM 2198 O O . LEU A 1 271 ? -5.785 31.205 -9.234 1.00 75.25 271 LEU A O 1
ATOM 2202 N N . ILE A 1 272 ? -7.766 30.945 -8.234 1.00 79.56 272 ILE A N 1
ATOM 2203 C CA . ILE A 1 272 ? -8.508 31.818 -9.155 1.00 79.56 272 ILE A CA 1
ATOM 2204 C C . ILE A 1 272 ? -8.189 33.296 -8.869 1.00 79.56 272 ILE A C 1
ATOM 2206 O O . ILE A 1 272 ? -7.965 34.068 -9.800 1.00 79.56 272 ILE A O 1
ATOM 2210 N N . ALA A 1 273 ? -8.135 33.688 -7.593 1.00 78.50 273 ALA A N 1
ATOM 2211 C CA . ALA A 1 273 ? -7.893 35.060 -7.145 1.00 78.50 273 ALA A CA 1
ATOM 2212 C C . ALA A 1 273 ? -6.435 35.510 -7.323 1.00 78.50 273 ALA A C 1
ATOM 2214 O O . ALA A 1 273 ? -6.197 36.679 -7.616 1.00 78.50 273 ALA A O 1
ATOM 2215 N N . SER A 1 274 ? -5.463 34.597 -7.206 1.00 77.75 274 SER A N 1
ATOM 2216 C CA . SER A 1 274 ? -4.064 34.851 -7.582 1.00 77.75 274 SER A CA 1
ATOM 2217 C C . SER A 1 274 ? -3.892 35.039 -9.088 1.00 77.75 274 SER A C 1
ATOM 2219 O O . SER A 1 274 ? -2.849 35.507 -9.539 1.00 77.75 274 SER A O 1
ATOM 2221 N N . GLY A 1 275 ? -4.950 34.755 -9.848 1.00 51.06 275 GLY A N 1
ATOM 2222 C CA . GLY A 1 275 ? -5.064 35.075 -11.244 1.00 51.06 275 GLY A CA 1
ATOM 2223 C C . GLY A 1 275 ? -4.335 34.062 -12.114 1.00 51.06 275 GLY A C 1
ATOM 2224 O O . GLY A 1 275 ? -3.113 34.036 -12.197 1.00 51.06 275 GLY A O 1
ATOM 2225 N N . PHE A 1 276 ? -5.104 33.474 -13.025 1.00 49.00 276 PHE A N 1
ATOM 2226 C CA . PHE A 1 276 ? -4.690 33.343 -14.427 1.00 49.00 276 PHE A CA 1
ATOM 2227 C C . PHE A 1 276 ? -4.427 34.720 -15.090 1.00 49.00 276 PHE A C 1
ATOM 2229 O O . PHE A 1 276 ? -4.574 34.889 -16.299 1.00 49.00 276 PHE A O 1
ATOM 2236 N N . GLY A 1 277 ? -4.020 35.731 -14.317 1.00 48.53 277 GLY A N 1
ATOM 2237 C CA . GLY A 1 277 ? -3.261 36.854 -14.812 1.00 48.53 277 GLY A CA 1
ATOM 2238 C C . GLY A 1 277 ? -1.907 36.289 -15.178 1.00 48.53 277 GLY A C 1
ATOM 2239 O O . GLY A 1 277 ? -0.973 36.336 -14.383 1.00 48.53 277 GLY A O 1
ATOM 2240 N N . GLY A 1 278 ? -1.830 35.706 -16.376 1.00 45.69 278 GLY A N 1
ATOM 2241 C CA . GLY A 1 278 ? -0.569 35.493 -17.046 1.00 45.69 278 GLY A CA 1
ATOM 2242 C C . GLY A 1 278 ? 0.146 36.829 -17.016 1.00 45.69 278 GLY A C 1
ATOM 2243 O O . GLY A 1 278 ? -0.141 37.714 -17.823 1.00 45.69 278 GLY A O 1
ATOM 2244 N N . SER A 1 279 ? 1.068 36.986 -16.066 1.00 46.34 279 SER A N 1
ATOM 2245 C CA . SER A 1 279 ? 2.174 37.878 -16.299 1.00 46.34 279 SER A CA 1
ATOM 2246 C C . SER A 1 279 ? 2.716 37.380 -17.626 1.00 46.34 279 SER A C 1
ATOM 2248 O O . SER A 1 279 ? 3.085 36.212 -17.780 1.00 46.34 279 SER A O 1
ATOM 2250 N N . GLN A 1 280 ? 2.617 38.225 -18.649 1.00 48.25 280 GLN A N 1
ATOM 2251 C CA . GLN A 1 280 ? 3.472 38.075 -19.801 1.00 48.25 280 GLN A CA 1
ATOM 2252 C C . GLN A 1 280 ? 4.875 38.175 -19.220 1.00 48.25 280 GLN A C 1
ATOM 2254 O O . GLN A 1 280 ? 5.438 39.262 -19.118 1.00 48.25 280 GLN A O 1
ATOM 2259 N N . GLN A 1 281 ? 5.418 37.046 -18.755 1.00 47.72 281 GLN A N 1
ATOM 2260 C CA . GLN A 1 281 ? 6.846 36.918 -18.632 1.00 47.72 281 GLN A CA 1
ATOM 2261 C C . GLN A 1 281 ? 7.345 37.337 -20.010 1.00 47.72 281 GLN A C 1
ATOM 2263 O O . GLN A 1 281 ? 6.864 36.782 -21.012 1.00 47.72 281 GLN A O 1
ATOM 2268 N N . PRO A 1 282 ? 8.206 38.368 -20.096 1.00 49.81 282 PRO A N 1
ATOM 2269 C CA . PRO A 1 282 ? 8.830 38.701 -21.361 1.00 49.81 282 PRO A CA 1
ATOM 2270 C C . PRO A 1 282 ? 9.349 37.379 -21.902 1.00 49.81 282 PRO A C 1
ATOM 2272 O O . PRO A 1 282 ? 9.933 36.613 -21.133 1.00 49.81 282 PRO A O 1
ATOM 2275 N N . LYS A 1 283 ? 9.019 37.054 -23.158 1.00 47.53 283 LYS A N 1
ATOM 2276 C CA . LYS A 1 283 ? 9.522 35.855 -23.829 1.00 47.53 283 LYS A CA 1
ATOM 2277 C C . LYS A 1 283 ? 11.044 35.904 -23.720 1.00 47.53 283 LYS A C 1
ATOM 2279 O O . LYS A 1 283 ? 11.698 36.505 -24.564 1.00 47.53 283 LYS A O 1
ATOM 2284 N N . SER A 1 284 ? 11.583 35.327 -22.652 1.00 53.47 284 SER A N 1
ATOM 2285 C CA . SER A 1 284 ? 12.983 34.994 -22.515 1.00 53.47 284 SER A CA 1
ATOM 2286 C C . SER A 1 284 ? 13.217 34.077 -23.697 1.00 53.47 284 SER A C 1
ATOM 2288 O O . SER A 1 284 ? 12.563 33.034 -23.822 1.00 53.47 284 SER A O 1
ATOM 2290 N N . ASP A 1 285 ? 13.994 34.579 -24.658 1.00 56.94 285 ASP A N 1
ATOM 2291 C CA . ASP A 1 285 ? 14.335 33.848 -25.864 1.00 56.94 285 ASP A CA 1
ATOM 2292 C C . ASP A 1 285 ? 14.912 32.526 -25.367 1.00 56.94 285 ASP A C 1
ATOM 2294 O O . ASP A 1 285 ? 15.945 32.503 -24.701 1.00 56.94 285 ASP A O 1
ATOM 2298 N N . LYS A 1 286 ? 14.190 31.420 -25.590 1.00 55.09 286 LYS A N 1
ATOM 2299 C CA . LYS A 1 286 ? 14.547 30.100 -25.046 1.00 55.09 286 LYS A CA 1
ATOM 2300 C C . LYS A 1 286 ? 15.998 29.731 -25.382 1.00 55.09 286 LYS A C 1
ATOM 2302 O O . LYS A 1 286 ? 16.591 28.909 -24.691 1.00 55.09 286 LYS A O 1
ATOM 2307 N N . ARG A 1 287 ? 16.578 30.368 -26.405 1.00 59.06 287 ARG A N 1
ATOM 2308 C CA . ARG A 1 287 ? 17.996 30.303 -26.756 1.00 59.06 287 ARG A CA 1
ATOM 2309 C C . ARG A 1 287 ? 18.946 30.648 -25.605 1.00 59.06 287 ARG A C 1
ATOM 2311 O O . ARG A 1 287 ? 19.965 29.974 -25.502 1.00 59.06 287 ARG A O 1
ATOM 2318 N N . ASP A 1 288 ? 18.614 31.583 -24.720 1.00 62.47 288 ASP A N 1
ATOM 2319 C CA . ASP A 1 288 ? 19.509 31.978 -23.622 1.00 62.47 288 ASP A CA 1
ATOM 2320 C C . ASP A 1 288 ? 19.577 30.906 -22.525 1.00 62.47 288 ASP A C 1
ATOM 2322 O O . ASP A 1 288 ? 20.663 30.574 -22.052 1.00 62.47 288 ASP A O 1
ATOM 2326 N N . ILE A 1 289 ? 18.449 30.258 -22.212 1.00 62.56 289 ILE A N 1
ATOM 2327 C CA . ILE A 1 289 ? 18.392 29.167 -21.222 1.00 62.56 289 ILE A CA 1
ATOM 2328 C C . ILE A 1 289 ? 19.122 27.921 -21.744 1.00 62.56 289 ILE A C 1
ATOM 2330 O O . ILE A 1 289 ? 19.878 27.285 -21.006 1.00 62.56 289 ILE A O 1
ATOM 2334 N N . TYR A 1 290 ? 18.951 27.572 -23.025 1.00 66.25 290 TYR A N 1
ATOM 2335 C CA . TYR A 1 290 ? 19.696 26.456 -23.621 1.00 66.25 290 TYR A CA 1
ATOM 2336 C C . TYR A 1 290 ? 21.198 26.740 -23.684 1.00 66.25 290 TYR A C 1
ATOM 2338 O O . TYR A 1 290 ? 21.994 25.832 -23.436 1.00 66.25 290 TYR A O 1
ATOM 2346 N N . LYS A 1 291 ? 21.592 27.989 -23.952 1.00 74.00 291 LYS A N 1
ATOM 2347 C CA . LYS A 1 291 ? 22.998 28.388 -23.992 1.00 74.00 291 LYS A CA 1
ATOM 2348 C C . LYS A 1 291 ? 23.641 28.302 -22.608 1.00 74.00 291 LYS A C 1
ATOM 2350 O O . LYS A 1 291 ? 24.646 27.609 -22.469 1.00 74.00 291 LYS A O 1
ATOM 2355 N N . GLU A 1 292 ? 23.009 28.867 -21.581 1.00 77.81 292 GLU A N 1
ATOM 2356 C CA . GLU A 1 292 ? 23.507 28.814 -20.199 1.00 77.81 292 GLU A CA 1
ATOM 2357 C C . GLU A 1 292 ? 23.601 27.372 -19.678 1.00 77.81 292 GLU A C 1
ATOM 2359 O O . GLU A 1 292 ? 24.608 26.970 -19.089 1.00 77.81 292 GLU A O 1
ATOM 2364 N N . THR A 1 293 ? 22.589 26.550 -19.971 1.00 78.44 293 THR A N 1
ATOM 2365 C CA . THR A 1 293 ? 22.599 25.138 -19.574 1.00 78.44 293 THR A CA 1
ATOM 2366 C C . THR A 1 293 ? 23.724 24.390 -20.299 1.00 78.44 293 THR A C 1
ATOM 2368 O O . THR A 1 293 ? 24.500 23.685 -19.656 1.00 78.44 293 THR A O 1
ATOM 2371 N N . SER A 1 294 ? 23.891 24.589 -21.613 1.00 80.19 294 SER A N 1
ATOM 2372 C CA . SER A 1 294 ? 24.951 23.933 -22.396 1.00 80.19 294 SER A CA 1
ATOM 2373 C C . SER A 1 294 ? 26.369 24.325 -21.960 1.00 80.19 294 SER A C 1
ATOM 2375 O O . SER A 1 294 ? 27.239 23.458 -21.873 1.00 80.19 294 SER A O 1
ATOM 2377 N N . GLU A 1 295 ? 26.596 25.593 -21.601 1.00 89.31 295 GLU A N 1
ATOM 2378 C CA . GLU A 1 295 ? 27.886 26.074 -21.096 1.00 89.31 295 GLU A CA 1
ATOM 2379 C C . GLU A 1 295 ? 28.212 25.472 -19.722 1.00 89.31 295 GLU A C 1
ATOM 2381 O O . GLU A 1 295 ? 29.366 25.130 -19.449 1.00 89.31 295 GLU A O 1
ATOM 2386 N N . LYS A 1 296 ? 27.199 25.270 -18.870 1.00 90.81 296 LYS A N 1
ATOM 2387 C CA . LYS A 1 296 ? 27.367 24.615 -17.567 1.00 90.81 296 LYS A CA 1
ATOM 2388 C C . LYS A 1 296 ? 27.752 23.139 -17.714 1.00 90.81 296 LYS A C 1
ATOM 2390 O O . LYS A 1 296 ? 28.697 22.697 -17.060 1.00 90.81 296 LYS A O 1
ATOM 2395 N N . TRP A 1 297 ? 27.096 22.403 -18.615 1.00 82.31 297 TRP A N 1
ATOM 2396 C CA . TRP A 1 297 ? 27.443 21.005 -18.916 1.00 82.31 297 TRP A CA 1
ATOM 2397 C C . TRP A 1 297 ? 28.821 20.863 -19.574 1.00 82.31 297 TRP A C 1
ATOM 2399 O O . TRP A 1 297 ? 29.537 19.904 -19.292 1.00 82.31 297 TRP A O 1
ATOM 2409 N N . ALA A 1 298 ? 29.213 21.809 -20.433 1.00 90.56 298 ALA A N 1
ATOM 2410 C CA . ALA A 1 298 ? 30.540 21.820 -21.049 1.00 90.56 298 ALA A CA 1
ATOM 2411 C C . ALA A 1 298 ? 31.649 22.054 -20.009 1.00 90.56 298 ALA A C 1
ATOM 2413 O O . ALA A 1 298 ? 32.659 21.352 -20.023 1.00 90.56 298 ALA A O 1
ATOM 2414 N N . LYS A 1 299 ? 31.441 22.981 -19.062 1.00 93.38 299 LYS A N 1
ATOM 2415 C CA . LYS A 1 299 ? 32.381 23.210 -17.952 1.00 93.38 299 LYS A CA 1
ATOM 2416 C C . LYS A 1 299 ? 32.508 21.993 -17.038 1.00 93.38 299 LYS A C 1
ATOM 2418 O O . LYS A 1 299 ? 33.624 21.646 -16.669 1.00 93.38 299 LYS A O 1
ATOM 2423 N N . GLN A 1 300 ? 31.397 21.327 -16.715 1.00 92.19 300 GLN A N 1
ATOM 2424 C CA . GLN A 1 300 ? 31.424 20.112 -15.893 1.00 92.19 300 GLN A CA 1
ATOM 2425 C C . GLN A 1 300 ? 32.184 18.970 -16.575 1.00 92.19 300 GLN A C 1
ATOM 2427 O O . GLN A 1 300 ? 33.048 18.370 -15.942 1.00 92.19 300 GLN A O 1
ATOM 2432 N N . ARG A 1 301 ? 31.946 18.728 -17.873 1.00 92.62 301 ARG A N 1
ATOM 2433 C CA . ARG A 1 301 ? 32.696 17.714 -18.635 1.00 92.62 301 ARG A CA 1
ATOM 2434 C C . ARG A 1 301 ? 34.192 18.012 -18.700 1.00 92.62 301 ARG A C 1
ATOM 2436 O O . ARG A 1 301 ? 34.992 17.120 -18.451 1.00 92.62 301 ARG A O 1
ATOM 2443 N N . ALA A 1 302 ? 34.574 19.263 -18.958 1.00 94.44 302 ALA A N 1
ATOM 2444 C CA . ALA A 1 302 ? 35.985 19.652 -18.992 1.00 94.44 302 ALA A CA 1
ATOM 2445 C C . ALA A 1 302 ? 36.681 19.479 -17.626 1.00 94.44 302 ALA A C 1
ATOM 2447 O O . ALA A 1 302 ? 37.851 19.104 -17.559 1.00 94.44 302 ALA A O 1
ATOM 2448 N N . GLU A 1 303 ? 35.974 19.737 -16.521 1.00 95.88 303 GLU A N 1
ATOM 2449 C CA . GLU A 1 303 ? 36.512 19.522 -15.174 1.00 95.88 303 GLU A CA 1
ATOM 2450 C C . GLU A 1 303 ? 36.671 18.027 -14.845 1.00 95.88 303 GLU A C 1
ATOM 2452 O O . GLU A 1 303 ? 37.650 17.627 -14.212 1.00 95.88 303 GLU A O 1
ATOM 2457 N N . GLU A 1 304 ? 35.736 17.195 -15.300 1.00 93.75 304 GLU A N 1
ATOM 2458 C CA . GLU A 1 304 ? 35.767 15.744 -15.115 1.00 93.75 304 GLU A CA 1
ATOM 2459 C C . GLU A 1 304 ? 36.879 15.082 -15.945 1.00 93.75 304 GLU A C 1
ATOM 2461 O O . GLU A 1 304 ? 37.648 14.278 -15.416 1.00 93.75 304 GLU A O 1
ATOM 2466 N N . GLU A 1 305 ? 37.057 15.501 -17.201 1.00 95.50 305 GLU A N 1
ATOM 2467 C CA . GLU A 1 305 ? 38.176 15.078 -18.053 1.00 95.50 305 GLU A CA 1
ATOM 2468 C C . GLU A 1 305 ? 39.529 15.448 -17.436 1.00 95.50 305 GLU A C 1
ATOM 2470 O O . GLU A 1 305 ? 40.443 14.622 -17.394 1.00 95.50 305 GLU A O 1
ATOM 2475 N N . ARG A 1 306 ? 39.650 16.660 -16.879 1.00 96.38 306 ARG A N 1
ATOM 2476 C CA . ARG A 1 306 ? 40.867 17.088 -16.183 1.00 96.38 306 ARG A CA 1
ATOM 2477 C C . ARG A 1 306 ? 41.153 16.226 -14.950 1.00 96.38 306 ARG A C 1
ATOM 2479 O O . ARG A 1 306 ? 42.293 15.807 -14.760 1.00 96.38 306 ARG A O 1
ATOM 2486 N N . LYS A 1 307 ? 40.138 15.924 -14.133 1.00 96.06 307 LYS A N 1
ATOM 2487 C CA . LYS A 1 307 ? 40.282 15.044 -12.957 1.00 96.06 307 LYS A CA 1
ATOM 2488 C C . LYS A 1 307 ? 40.689 13.623 -13.351 1.00 96.06 307 LYS A C 1
ATOM 2490 O O . LYS A 1 307 ? 41.516 13.021 -12.668 1.00 96.06 307 LYS A O 1
ATOM 2495 N N . ASN A 1 308 ? 40.154 13.096 -14.451 1.00 94.69 308 ASN A N 1
ATOM 2496 C CA . ASN A 1 308 ? 40.540 11.780 -14.961 1.00 94.69 308 ASN A CA 1
ATOM 2497 C C . ASN A 1 308 ? 41.981 11.770 -15.489 1.00 94.69 308 ASN A C 1
ATOM 2499 O O . ASN A 1 308 ? 42.734 10.857 -15.159 1.00 94.69 308 ASN A O 1
ATOM 2503 N N . ALA A 1 309 ? 42.405 12.811 -16.210 1.00 94.81 309 ALA A N 1
ATOM 2504 C CA . ALA A 1 309 ? 43.791 12.947 -16.658 1.00 94.81 309 ALA A CA 1
ATOM 2505 C C . ALA A 1 309 ? 44.783 13.051 -15.482 1.00 94.81 309 ALA A C 1
ATOM 2507 O O . ALA A 1 309 ? 45.844 12.427 -15.509 1.00 94.81 309 ALA A O 1
ATOM 2508 N N . GLU A 1 310 ? 44.432 13.791 -14.423 1.00 96.62 310 GLU A N 1
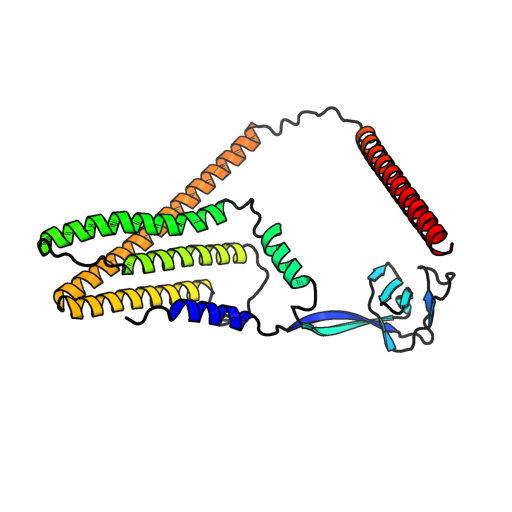ATOM 2509 C CA . GLU A 1 310 ? 45.236 13.877 -13.194 1.00 96.62 310 GLU A CA 1
ATOM 2510 C C . GLU A 1 310 ? 45.340 12.511 -12.484 1.00 96.62 310 GLU A C 1
ATOM 2512 O O . GLU A 1 310 ? 46.427 12.135 -12.036 1.00 96.62 310 GLU A O 1
ATOM 2517 N N . ARG A 1 311 ? 44.250 11.726 -12.437 1.00 95.62 311 ARG A N 1
ATOM 2518 C CA . ARG A 1 311 ? 44.269 10.350 -11.902 1.00 95.62 311 ARG A CA 1
ATOM 2519 C C . ARG A 1 311 ? 45.156 9.424 -12.725 1.00 95.62 311 ARG A C 1
ATOM 2521 O O . ARG A 1 311 ? 46.003 8.746 -12.150 1.00 95.62 311 ARG A O 1
ATOM 2528 N N . GLU A 1 312 ? 45.018 9.426 -14.049 1.00 95.25 312 GLU A N 1
ATOM 2529 C CA . GLU A 1 312 ? 45.862 8.607 -14.924 1.00 95.25 312 GLU A CA 1
ATOM 2530 C C . GLU A 1 312 ? 47.346 8.953 -14.779 1.00 95.25 312 GLU A C 1
ATOM 2532 O O . GLU A 1 312 ? 48.197 8.062 -14.740 1.00 95.25 312 GLU A O 1
ATOM 2537 N N . PHE A 1 313 ? 47.674 10.244 -14.686 1.00 95.88 313 PHE A N 1
ATOM 2538 C CA . PHE A 1 313 ? 49.047 10.688 -14.473 1.00 95.88 313 PHE A CA 1
ATOM 2539 C C . PHE A 1 313 ? 49.606 10.168 -13.140 1.00 95.88 313 PHE A C 1
ATOM 2541 O O . PHE A 1 313 ? 50.730 9.664 -13.097 1.00 95.88 313 PHE A O 1
ATOM 2548 N N . PHE A 1 314 ? 48.811 10.233 -12.068 1.00 94.62 314 PHE A N 1
ATOM 2549 C CA . PHE A 1 314 ? 49.197 9.723 -10.752 1.00 94.62 314 PHE A CA 1
ATOM 2550 C C . PHE A 1 314 ? 49.367 8.195 -10.735 1.00 94.62 314 PHE A C 1
ATOM 2552 O O . PHE A 1 314 ? 50.310 7.674 -10.144 1.00 94.62 314 PHE A O 1
ATOM 2559 N N . GLU A 1 315 ? 48.503 7.453 -11.426 1.00 94.31 315 GLU A N 1
ATOM 2560 C CA . GLU A 1 315 ? 48.644 5.999 -11.553 1.00 94.31 315 GLU A CA 1
ATOM 2561 C C . GLU A 1 315 ? 49.897 5.601 -12.342 1.00 94.31 315 GLU A C 1
ATOM 2563 O O . GLU A 1 315 ? 50.586 4.642 -11.979 1.00 94.31 315 GLU A O 1
ATOM 2568 N N . ARG A 1 316 ? 50.228 6.338 -13.412 1.00 93.25 316 ARG A N 1
ATOM 2569 C CA . ARG A 1 316 ? 51.452 6.103 -14.193 1.00 93.25 316 ARG A CA 1
ATOM 2570 C C . ARG A 1 316 ? 52.706 6.395 -13.374 1.00 93.25 316 ARG A C 1
ATOM 2572 O O . ARG A 1 316 ? 53.633 5.588 -13.412 1.00 93.25 316 ARG A O 1
ATOM 2579 N N . SER A 1 317 ? 52.725 7.482 -12.601 1.00 90.50 317 SER A N 1
ATOM 2580 C CA . SER A 1 317 ? 53.874 7.806 -11.748 1.00 90.50 317 SER A CA 1
ATOM 2581 C C . SER A 1 317 ? 54.066 6.770 -10.637 1.00 90.50 317 SER A C 1
ATOM 2583 O O . SER A 1 317 ? 55.186 6.307 -10.433 1.00 90.50 317 SER A O 1
ATOM 2585 N N . GLN A 1 318 ? 52.992 6.296 -9.994 1.00 93.19 318 GLN A N 1
ATOM 2586 C CA . GLN A 1 318 ? 53.094 5.215 -9.004 1.00 93.19 318 GLN A CA 1
ATOM 2587 C C . GLN A 1 318 ? 53.598 3.892 -9.591 1.00 93.19 318 GLN A C 1
ATOM 2589 O O . GLN A 1 318 ? 54.352 3.180 -8.928 1.00 93.19 318 GLN A O 1
ATOM 2594 N N . LYS A 1 319 ? 53.205 3.549 -10.825 1.00 89.38 319 LYS A N 1
ATOM 2595 C CA . LYS A 1 319 ? 53.731 2.357 -11.510 1.00 89.38 319 LYS A CA 1
ATOM 2596 C C . LYS A 1 319 ? 55.225 2.473 -11.800 1.00 89.38 319 LYS A C 1
ATOM 2598 O O . LYS A 1 319 ? 55.922 1.470 -11.699 1.00 89.38 319 LYS A O 1
ATOM 2603 N N . GLN A 1 320 ? 55.712 3.668 -12.125 1.00 88.38 320 GLN A N 1
ATOM 2604 C CA . GLN A 1 320 ? 57.132 3.899 -12.379 1.00 88.38 320 GLN A CA 1
ATOM 2605 C C . GLN A 1 320 ? 57.966 3.725 -11.099 1.00 88.38 320 GLN A C 1
ATOM 2607 O O . GLN A 1 320 ? 58.942 2.990 -11.120 1.00 88.38 320 GLN A O 1
ATOM 2612 N N . TYR A 1 321 ? 57.502 4.254 -9.961 1.00 84.50 321 TYR A N 1
ATOM 2613 C CA . TYR A 1 321 ? 58.168 4.080 -8.659 1.00 84.50 321 TYR A CA 1
ATOM 2614 C C . TYR A 1 321 ? 58.124 2.656 -8.078 1.00 84.50 321 TYR A C 1
ATOM 2616 O O . TYR A 1 321 ? 58.838 2.379 -7.123 1.00 84.50 321 TYR A O 1
ATOM 2624 N N . ARG A 1 322 ? 57.265 1.760 -8.583 1.00 78.81 322 ARG A N 1
ATOM 2625 C CA . ARG A 1 322 ? 57.220 0.352 -8.138 1.00 78.81 322 ARG A CA 1
ATOM 2626 C C . ARG A 1 322 ? 58.187 -0.565 -8.887 1.00 78.81 322 ARG A C 1
ATOM 2628 O O . ARG A 1 322 ? 58.371 -1.696 -8.449 1.00 78.81 322 ARG A O 1
ATOM 2635 N N . ASN A 1 323 ? 58.720 -0.114 -10.020 1.00 73.50 323 ASN A N 1
ATOM 2636 C CA . ASN A 1 323 ? 59.604 -0.903 -10.879 1.00 73.50 323 ASN A CA 1
ATOM 2637 C C . ASN A 1 323 ? 61.085 -0.499 -10.756 1.00 73.50 323 ASN A C 1
ATOM 2639 O O . ASN A 1 323 ? 61.918 -1.141 -11.396 1.00 73.50 323 ASN A O 1
ATOM 2643 N N . ASP A 1 324 ? 61.381 0.516 -9.939 1.00 63.91 324 ASP A N 1
ATOM 2644 C CA . ASP A 1 324 ? 62.721 0.907 -9.485 1.00 63.91 324 ASP A CA 1
ATOM 2645 C C . ASP A 1 324 ? 62.939 0.420 -8.041 1.00 63.91 324 ASP A C 1
ATOM 2647 O O . ASP A 1 324 ? 64.071 -0.015 -7.723 1.00 63.91 324 ASP A O 1
#

pLDDT: mean 70.77, std 16.86, range [37.22, 97.0]

Secondary structure (DSSP, 8-state):
----SHHHHHHHHHHGGGS--EEEEEEEEEEE-STTEEEESSSSTTSPEEEEE-TT-EE-EEEETTEEEEEETTEEEEEEGGGEEEEEEEEEEETTSSTHHHHHHHIIIIIIS-TT-HHHHHHHHHHHHHHHHHHHHHHHHHHHHHHHHHHSS--PPP--HHHHHHHHHHHHHHHHHHHHHHHHS-----TTS-TTS-HHHHHHHHHHHHHHHHHHHHHHHHHHHH-HHHHHHHHHHHHHHHHHHHHHHHHHHHHHHHHHHHHHHHHHHHHHHT-S---------HHHHHHHHHHHHHHHHHHHHHHHHHHHHHHHHHHHHT--

Radius of gyration: 33.83 Å; chains: 1; bounding box: 87×62×93 Å

Sequence (324 aa):
MKKSFFPLLILLLLLNSCADRYVSQKETYYLVTAENANLYESQSTKSRVVARLELNEKLKGEIEGDWLFVSDSAKQGYVRMINLTAKEEYVKVNVFEGNELQTFIDDIFYNKLKISEWTFWASFLFFPLMAIVSYIFISNKLEAKFVKEVKGDLDTAVNVTPIYIAIIVSFQSVLFYFYYVESLLYITNPSWLPLEGDMVQWLWTISFYLIGLTLLSDLFSGIKNYGISNGLVRFVLGLITVVFSAAASFILSWTFIAIAIIILIFGVIALIASGFGGSQQPKSDKRDIYKETSEKWAKQRAEEERKNAEREFFERSQKQYRND

Foldseek 3Di:
DDDDPVVVVVVVVVVVVPDFDWDFDKDKKKFFQDAFFFFFAAPDPPGDGQDTDHGRDIFDADDDPQWGAGDDPVDGGITGVVRIDIDIDGDTDGCPPDCVVVVVVCCCVPVVVPVVCVVLVCLLVVQLVVQVVCCVVCQVVVVVVVCCVPPNPDPDDRDCLSNVLSNLVSVLVSVVVVVVSCVVVPDDDDPPPPPPDDVNVVSVVVSVVSLVVSLVVQLVVLCVPPNNVRSVVSSVVSVVSSVVSVVVVVVVVVVVVVVVVVVVVVVVVVVVVVDVPPPPPPPPPVVVVVVVVVVVVVVVVVVVVVVVVVVVVVVVVVVVVVVD